Protein AF-A0A925BBY5-F1 (afdb_monomer_lite)

Radius of gyration: 30.35 Å; chains: 1; bounding box: 77×55×78 Å

Sequence (272 aa):
MSHPTMKNYRKTLRTATMFGIVAALGGGVAATFAAGGTVRSAAPPKKKAVAKPTPKAVVPTTTQTGFTDNTPLTEEQKIVHALNRLGFGPRPGDVERVRAMGLSAYINGQLSPQNSDDSAVEAKLSDFPILGHSNAELAGAYYDNLKAGAEAKQLQGKIAARMEAGGQDVEMMSPDRLAGSPEKRGENMRKMYAAATPEEREQLQAMMKKRQKEGRKDGIQEASRALQVAKVVRATESENQLHEVMSDFWGNHFNIDIRKNQCRVLKVADER

Structure (mmCIF, N/CA/C/O backbone):
data_AF-A0A925BBY5-F1
#
_entry.id   AF-A0A925BBY5-F1
#
loop_
_atom_site.group_PDB
_atom_site.id
_atom_site.type_symbol
_atom_site.label_atom_id
_atom_site.label_alt_id
_atom_site.label_comp_id
_atom_site.label_asym_id
_atom_site.label_entity_id
_atom_site.label_seq_id
_atom_site.pdbx_PDB_ins_code
_atom_site.Cartn_x
_atom_site.Cartn_y
_atom_site.Cartn_z
_atom_site.occupancy
_atom_site.B_iso_or_equiv
_atom_site.auth_seq_id
_atom_site.auth_comp_id
_atom_site.auth_asym_id
_atom_site.auth_atom_id
_atom_site.pdbx_PDB_model_num
ATOM 1 N N . MET A 1 1 ? -20.871 -36.497 32.049 1.00 36.19 1 MET A N 1
ATOM 2 C CA . MET A 1 1 ? -20.030 -37.643 31.646 1.00 36.19 1 MET A CA 1
ATOM 3 C C . MET A 1 1 ? -19.906 -37.637 30.128 1.00 36.19 1 MET A C 1
ATOM 5 O O . MET A 1 1 ? -20.921 -37.655 29.453 1.00 36.19 1 MET A O 1
ATOM 9 N N . SER A 1 2 ? -18.659 -37.551 29.658 1.00 38.25 2 SER A N 1
ATOM 10 C CA . SER A 1 2 ? -18.135 -37.914 28.328 1.00 38.25 2 SER A CA 1
ATOM 11 C C . SER A 1 2 ? -18.580 -37.145 27.072 1.00 38.25 2 SER A C 1
ATOM 13 O O . SER A 1 2 ? -19.504 -37.528 26.364 1.00 38.25 2 SER A O 1
ATOM 15 N N . HIS A 1 3 ? -17.775 -36.131 26.735 1.00 29.61 3 HIS A N 1
ATOM 16 C CA . HIS A 1 3 ? -17.490 -35.699 25.361 1.00 29.61 3 HIS A CA 1
ATOM 17 C C . HIS A 1 3 ? -16.763 -36.793 24.556 1.00 29.61 3 HIS A C 1
ATOM 19 O O . HIS A 1 3 ? -15.895 -37.465 25.118 1.00 29.61 3 HIS A O 1
ATOM 25 N N . PRO A 1 4 ? -16.953 -36.856 23.227 1.00 46.81 4 PRO A N 1
ATOM 26 C CA . PRO A 1 4 ? -15.949 -37.370 22.310 1.00 46.81 4 PRO A CA 1
ATOM 27 C C . PRO A 1 4 ? -15.176 -36.219 21.649 1.00 46.81 4 PRO A C 1
ATOM 29 O O . PRO A 1 4 ? -15.706 -35.410 20.891 1.00 46.81 4 PRO A O 1
ATOM 32 N N . THR A 1 5 ? -13.886 -36.181 21.961 1.00 36.00 5 THR A N 1
ATOM 33 C CA . THR A 1 5 ? -12.822 -35.402 21.329 1.00 36.00 5 THR A CA 1
ATOM 34 C C . THR A 1 5 ? -12.436 -36.022 19.982 1.00 36.00 5 THR A C 1
ATOM 36 O O . THR A 1 5 ? -12.078 -37.195 19.921 1.00 36.00 5 THR A O 1
ATOM 39 N N . MET A 1 6 ? -12.428 -35.236 18.901 1.00 33.00 6 MET A N 1
ATOM 40 C CA . MET A 1 6 ? -11.801 -35.624 17.629 1.00 33.00 6 MET A CA 1
ATOM 41 C C . MET A 1 6 ? -10.509 -34.832 17.432 1.00 33.00 6 MET A C 1
ATOM 43 O O . MET A 1 6 ? -10.500 -33.647 17.108 1.00 33.00 6 MET A O 1
ATOM 47 N N . LYS A 1 7 ? -9.409 -35.539 17.695 1.00 34.38 7 LYS A N 1
ATOM 48 C CA . LYS A 1 7 ? -8.021 -35.162 17.435 1.00 34.38 7 LYS A CA 1
ATOM 49 C C . LYS A 1 7 ? -7.747 -35.070 15.927 1.00 34.38 7 LYS A C 1
ATOM 51 O O . LYS A 1 7 ? -8.107 -35.963 15.174 1.00 34.38 7 LYS A O 1
ATOM 56 N N . ASN A 1 8 ? -6.963 -34.055 15.570 1.00 32.41 8 ASN A N 1
ATOM 57 C CA . ASN A 1 8 ? -5.820 -34.106 14.654 1.00 32.41 8 ASN A CA 1
ATOM 58 C C . ASN A 1 8 ? -6.017 -34.724 13.256 1.00 32.41 8 ASN A C 1
ATOM 60 O O . ASN A 1 8 ? -5.822 -35.919 13.060 1.00 32.41 8 ASN A O 1
ATOM 64 N N . TYR A 1 9 ? -6.145 -33.857 12.248 1.00 33.56 9 TYR A N 1
ATOM 65 C CA . TYR A 1 9 ? -5.634 -34.123 10.899 1.00 33.56 9 TYR A CA 1
ATOM 66 C C . TYR A 1 9 ? -4.611 -33.044 10.513 1.00 33.56 9 TYR A C 1
ATOM 68 O O . TYR A 1 9 ? -4.893 -32.111 9.771 1.00 33.56 9 TYR A O 1
ATOM 76 N N . ARG A 1 10 ? -3.384 -33.179 11.032 1.00 34.91 10 ARG A N 1
ATOM 77 C CA . ARG A 1 10 ? -2.185 -32.622 10.390 1.00 34.91 10 ARG A CA 1
ATOM 78 C C . ARG A 1 10 ? -1.678 -33.682 9.415 1.00 34.91 10 ARG A C 1
ATOM 80 O O . ARG A 1 10 ? -1.045 -34.644 9.839 1.00 34.91 10 ARG A O 1
ATOM 87 N N . LYS A 1 11 ? -1.962 -33.519 8.122 1.00 32.78 11 LYS A N 1
ATOM 88 C CA . LYS A 1 11 ? -1.206 -34.196 7.063 1.00 32.78 11 LYS A CA 1
ATOM 89 C C . LYS A 1 11 ? -0.240 -33.197 6.441 1.00 32.78 11 LYS A C 1
ATOM 91 O O . LYS A 1 11 ? -0.619 -32.270 5.740 1.00 32.78 11 LYS A O 1
ATOM 96 N N . THR A 1 12 ? 1.016 -33.430 6.781 1.00 32.72 12 THR A N 1
ATOM 97 C CA . THR A 1 12 ? 2.228 -33.102 6.044 1.00 32.72 12 THR A CA 1
ATOM 98 C C . THR A 1 12 ? 2.054 -33.240 4.529 1.00 32.72 12 THR A C 1
ATOM 100 O O . THR A 1 12 ? 1.787 -34.336 4.041 1.00 32.72 12 THR A O 1
ATOM 103 N N . LEU A 1 13 ? 2.329 -32.174 3.772 1.00 32.91 13 LEU A N 1
ATOM 104 C CA . LEU A 1 13 ? 2.907 -32.325 2.439 1.00 32.91 13 LEU A CA 1
ATOM 105 C C . LEU A 1 13 ? 4.267 -31.638 2.406 1.00 32.91 13 LEU A C 1
ATOM 107 O O . LEU A 1 13 ? 4.425 -30.469 2.747 1.00 32.91 13 LEU A O 1
ATOM 111 N N . ARG A 1 14 ? 5.250 -32.466 2.069 1.00 31.25 14 ARG A N 1
ATOM 112 C CA . ARG A 1 14 ? 6.663 -32.156 1.942 1.00 31.25 14 ARG A CA 1
ATOM 113 C C . ARG A 1 14 ? 6.908 -31.323 0.688 1.00 31.25 14 ARG A C 1
ATOM 115 O O . ARG A 1 14 ? 6.249 -31.495 -0.333 1.00 31.25 14 ARG A O 1
ATOM 122 N N . THR A 1 15 ? 7.918 -30.480 0.810 1.00 32.09 15 THR A N 1
ATOM 123 C CA . THR A 1 15 ? 8.692 -29.850 -0.253 1.00 32.09 15 THR A CA 1
ATOM 124 C C . THR A 1 15 ? 9.022 -30.816 -1.395 1.00 32.09 15 THR A C 1
ATOM 126 O O . THR A 1 15 ? 9.526 -31.914 -1.167 1.00 32.09 15 THR A O 1
ATOM 129 N N . ALA A 1 16 ? 8.795 -30.372 -2.631 1.00 30.33 16 ALA A N 1
ATOM 130 C CA . ALA A 1 16 ? 9.416 -30.938 -3.822 1.00 30.33 16 ALA A CA 1
ATOM 131 C C . ALA A 1 16 ? 9.572 -29.837 -4.880 1.00 30.33 16 ALA A C 1
ATOM 133 O O . ALA A 1 16 ? 8.658 -29.523 -5.639 1.00 30.33 16 ALA A O 1
ATOM 134 N N . THR A 1 17 ? 10.758 -29.238 -4.898 1.00 30.72 17 THR A N 1
ATOM 135 C CA . THR A 1 17 ? 11.285 -28.479 -6.029 1.00 30.72 17 THR A CA 1
ATOM 136 C C . THR A 1 17 ? 11.533 -29.451 -7.181 1.00 30.72 17 THR A C 1
ATOM 138 O O . THR A 1 17 ? 12.346 -30.359 -7.038 1.00 30.72 17 THR A O 1
ATOM 141 N N . MET A 1 18 ? 10.893 -29.252 -8.334 1.00 28.88 18 MET A N 1
ATOM 142 C CA . MET A 1 18 ? 11.401 -29.769 -9.607 1.00 28.88 18 MET A CA 1
ATOM 143 C C . MET A 1 18 ? 11.113 -28.781 -10.735 1.00 28.88 18 MET A C 1
ATOM 145 O O . MET A 1 18 ? 9.974 -28.567 -11.140 1.00 28.88 18 MET A O 1
ATOM 149 N N . PHE A 1 19 ? 12.198 -28.193 -11.236 1.00 28.69 19 PHE A N 1
ATOM 150 C CA . PHE A 1 19 ? 12.292 -27.637 -12.578 1.00 28.69 19 PHE A CA 1
ATOM 151 C C . PHE A 1 19 ? 12.121 -28.773 -13.593 1.00 28.69 19 PHE A C 1
ATOM 153 O O . PHE A 1 19 ? 12.833 -29.772 -13.526 1.00 28.69 19 PHE A O 1
ATOM 160 N N . GLY A 1 20 ? 11.216 -28.594 -14.552 1.00 25.72 20 GLY A N 1
ATOM 161 C CA . GLY A 1 20 ? 11.015 -29.519 -15.660 1.00 25.72 20 GLY A CA 1
ATOM 162 C C . GLY A 1 20 ? 10.412 -28.796 -16.858 1.00 25.72 20 GLY A C 1
ATOM 163 O O . GLY A 1 20 ? 9.238 -28.446 -16.860 1.00 25.72 20 GLY A O 1
ATOM 164 N N . ILE A 1 21 ? 11.253 -28.553 -17.858 1.00 29.97 21 ILE A N 1
ATOM 165 C CA . ILE A 1 21 ? 10.910 -28.096 -19.206 1.00 29.97 21 ILE A CA 1
ATOM 166 C C . ILE A 1 21 ? 10.221 -29.250 -19.943 1.00 29.97 21 ILE A C 1
ATOM 168 O O . ILE A 1 21 ? 10.866 -30.279 -20.097 1.00 29.97 21 ILE A O 1
ATOM 172 N N . VAL A 1 22 ? 9.007 -29.064 -20.482 1.00 30.02 22 VAL A N 1
ATOM 173 C CA . VAL A 1 22 ? 8.537 -29.751 -21.707 1.00 30.02 22 VAL A CA 1
ATOM 174 C C . VAL A 1 22 ? 7.565 -28.843 -22.472 1.00 30.02 22 VAL A C 1
ATOM 176 O O . VAL A 1 22 ? 6.704 -28.181 -21.899 1.00 30.02 22 VAL A O 1
ATOM 179 N N . ALA A 1 23 ? 7.767 -28.805 -23.785 1.00 28.25 23 ALA A N 1
ATOM 180 C CA . ALA A 1 23 ? 7.051 -28.036 -24.787 1.00 28.25 23 ALA A CA 1
ATOM 181 C C . ALA A 1 23 ? 5.716 -28.671 -25.237 1.00 28.25 23 ALA A C 1
ATOM 183 O O . ALA A 1 23 ? 5.540 -29.878 -25.152 1.00 28.25 23 ALA A O 1
ATOM 184 N N . ALA A 1 24 ? 4.867 -27.812 -25.815 1.00 30.08 24 ALA A N 1
ATOM 185 C CA . ALA A 1 24 ? 3.861 -28.048 -26.862 1.00 30.08 24 ALA A CA 1
ATOM 186 C C . ALA A 1 24 ? 2.784 -29.146 -26.693 1.00 30.08 24 ALA A C 1
ATOM 188 O O . ALA A 1 24 ? 3.079 -30.333 -26.681 1.00 30.08 24 ALA A O 1
ATOM 189 N N . LEU A 1 25 ? 1.520 -28.691 -26.723 1.00 28.81 25 LEU A N 1
ATOM 190 C CA . LEU A 1 25 ? 0.311 -29.192 -27.425 1.00 28.81 25 LEU A CA 1
ATOM 191 C C . LEU A 1 25 ? -0.894 -28.612 -26.649 1.00 28.81 25 LEU A C 1
ATOM 193 O O . LEU A 1 25 ? -0.978 -28.744 -25.438 1.00 28.81 25 LEU A O 1
ATOM 197 N N . GLY A 1 26 ? -1.742 -27.764 -27.232 1.00 25.73 26 GLY A N 1
ATOM 198 C CA . GLY A 1 26 ? -2.788 -28.185 -28.161 1.00 25.73 26 GLY A CA 1
ATOM 199 C C . GLY A 1 26 ? -4.085 -28.436 -27.379 1.00 25.73 26 GLY A C 1
ATOM 200 O O . GLY A 1 26 ? -4.268 -29.516 -26.837 1.00 25.73 26 GLY A O 1
ATOM 201 N N . GLY A 1 27 ? -4.976 -27.442 -27.300 1.00 28.47 27 GLY A N 1
ATOM 202 C CA . GLY A 1 27 ? -6.274 -27.593 -26.632 1.00 28.47 27 GLY A CA 1
ATOM 203 C C . GLY A 1 27 ? -7.034 -26.277 -26.536 1.00 28.47 27 GLY A C 1
ATOM 204 O O . GLY A 1 27 ? -6.898 -25.541 -25.565 1.00 28.47 27 GLY A O 1
ATOM 205 N N . GLY A 1 28 ? -7.790 -25.961 -27.587 1.00 27.09 28 GLY A N 1
ATOM 206 C CA . GLY A 1 28 ? -8.672 -24.801 -27.640 1.00 27.09 28 GLY A CA 1
ATOM 207 C C . GLY A 1 28 ? -9.987 -25.025 -26.895 1.00 27.09 28 GLY A C 1
ATOM 208 O O . GLY A 1 28 ? -10.509 -26.136 -26.849 1.00 27.09 28 GLY A O 1
ATOM 209 N N . VAL A 1 29 ? -10.560 -23.932 -26.396 1.00 32.59 29 VAL A N 1
ATOM 210 C CA . VAL A 1 29 ? -12.007 -23.799 -26.216 1.00 32.59 29 VAL A CA 1
ATOM 211 C C . VAL A 1 29 ? -12.425 -22.563 -27.000 1.00 32.59 29 VAL A C 1
ATOM 213 O O . VAL A 1 29 ? -11.951 -21.455 -26.754 1.00 32.59 29 VAL A O 1
ATOM 216 N N . ALA A 1 30 ? -13.248 -22.800 -28.015 1.00 30.50 30 ALA A N 1
ATOM 217 C CA . ALA A 1 30 ? -13.766 -21.801 -28.927 1.00 30.50 30 ALA A CA 1
ATOM 218 C C . ALA A 1 30 ? -14.878 -20.984 -28.257 1.00 30.50 30 ALA A C 1
ATOM 220 O O . ALA A 1 30 ? -15.827 -21.546 -27.717 1.00 30.50 30 ALA A O 1
ATOM 221 N N . ALA A 1 31 ? -14.801 -19.661 -28.373 1.00 32.47 31 ALA A N 1
ATOM 222 C CA . ALA A 1 31 ? -15.965 -18.790 -28.295 1.00 32.47 31 ALA A CA 1
ATOM 223 C C . ALA A 1 31 ? -16.002 -17.978 -29.590 1.00 32.47 31 ALA A C 1
ATOM 225 O O . ALA A 1 31 ? -15.245 -17.031 -29.795 1.00 32.47 31 ALA A O 1
ATOM 226 N N . THR A 1 32 ? -16.843 -18.439 -30.506 1.00 30.83 32 THR A N 1
ATOM 227 C CA . THR A 1 32 ? -17.172 -17.800 -31.776 1.00 30.83 32 THR A CA 1
ATOM 228 C C . THR A 1 32 ? -17.828 -16.444 -31.536 1.00 30.83 32 THR A C 1
ATOM 230 O O . THR A 1 32 ? -18.898 -16.388 -30.934 1.00 30.83 32 THR A O 1
ATOM 233 N N . PHE A 1 33 ? -17.258 -15.374 -32.088 1.00 30.66 33 PHE A N 1
ATOM 234 C CA . PHE A 1 33 ? -18.028 -14.181 -32.434 1.00 30.66 33 PHE A CA 1
ATOM 235 C C . PHE A 1 33 ? -17.924 -13.947 -33.936 1.00 30.66 33 PHE A C 1
ATOM 237 O O . PHE A 1 33 ? -16.842 -13.784 -34.497 1.00 30.66 33 PHE A O 1
ATOM 244 N N . ALA A 1 34 ? -19.090 -14.036 -34.569 1.00 33.66 34 ALA A N 1
ATOM 245 C CA . ALA A 1 34 ? -19.300 -13.880 -35.991 1.00 33.66 34 ALA A CA 1
ATOM 246 C C . ALA A 1 34 ? -19.157 -12.415 -36.426 1.00 33.66 34 ALA A C 1
ATOM 248 O O . ALA A 1 34 ? -19.323 -11.475 -35.650 1.00 33.66 34 ALA A O 1
ATOM 249 N N . ALA A 1 35 ? -18.824 -12.281 -37.702 1.00 30.67 35 ALA A N 1
ATOM 250 C CA . ALA A 1 35 ? -18.453 -11.074 -38.408 1.00 30.67 35 ALA A CA 1
ATOM 251 C C . ALA A 1 35 ? -19.588 -10.056 -38.603 1.00 30.67 35 ALA A C 1
ATOM 253 O O . ALA A 1 35 ? -20.758 -10.414 -38.708 1.00 30.67 35 ALA A O 1
ATOM 254 N N . GLY A 1 36 ? -19.170 -8.817 -38.876 1.00 29.25 36 GLY A N 1
ATOM 255 C CA . GLY A 1 36 ? -19.692 -8.080 -40.027 1.00 29.25 36 GLY A CA 1
ATOM 256 C C . GLY A 1 36 ? -20.568 -6.866 -39.726 1.00 29.25 36 GLY A C 1
ATOM 257 O O . GLY A 1 36 ? -21.528 -6.935 -38.971 1.00 29.25 36 GLY A O 1
ATOM 258 N N . GLY A 1 37 ? -20.275 -5.775 -40.441 1.00 29.36 37 GLY A N 1
ATOM 259 C CA . GLY A 1 37 ? -21.286 -4.791 -40.827 1.00 29.36 37 GLY A CA 1
ATOM 260 C C . GLY A 1 37 ? -21.081 -3.390 -40.270 1.00 29.36 37 GLY A C 1
ATOM 261 O O . GLY A 1 37 ? -21.649 -3.018 -39.249 1.00 29.36 37 GLY A O 1
ATOM 262 N N . THR A 1 38 ? -20.347 -2.563 -41.009 1.00 38.03 38 THR A N 1
ATOM 263 C CA . THR A 1 38 ? -20.522 -1.111 -40.984 1.00 38.03 38 THR A CA 1
ATOM 264 C C . THR A 1 38 ? -21.938 -0.773 -41.460 1.00 38.03 38 THR A C 1
ATOM 266 O O . THR A 1 38 ? -22.298 -1.054 -42.600 1.00 38.03 38 THR A O 1
ATOM 269 N N . VAL A 1 39 ? -22.750 -0.145 -40.604 1.00 32.69 39 VAL A N 1
ATOM 270 C CA . VAL A 1 39 ? -24.044 0.426 -41.007 1.00 32.69 39 VAL A CA 1
ATOM 271 C C . VAL A 1 39 ? -24.058 1.916 -40.689 1.00 32.69 39 VAL A C 1
ATOM 273 O O . VAL A 1 39 ? -23.891 2.353 -39.552 1.00 32.69 39 VAL A O 1
ATOM 276 N N . ARG A 1 40 ? -24.230 2.687 -41.761 1.00 35.47 40 ARG A N 1
ATOM 277 C CA . ARG A 1 40 ? -24.425 4.137 -41.815 1.00 35.47 40 ARG A CA 1
ATOM 278 C C . ARG A 1 40 ? -25.682 4.502 -41.011 1.00 35.47 40 ARG A C 1
ATOM 280 O O . ARG A 1 40 ? -26.736 3.912 -41.229 1.00 35.47 40 ARG A O 1
ATOM 287 N N . SER A 1 41 ? -25.576 5.468 -40.101 1.00 33.72 41 SER A N 1
ATOM 288 C CA . SER A 1 41 ? -26.711 5.942 -39.298 1.00 33.72 41 SER A CA 1
ATOM 289 C C . SER A 1 41 ? -27.740 6.649 -40.189 1.00 33.72 41 SER A C 1
ATOM 291 O O . SER A 1 41 ? -27.456 7.708 -40.748 1.00 33.72 41 SER A O 1
ATOM 293 N N . ALA A 1 42 ? -28.921 6.049 -40.337 1.00 38.19 42 ALA A N 1
ATOM 294 C CA . ALA A 1 42 ? -30.117 6.692 -40.870 1.00 38.19 42 ALA A CA 1
ATOM 295 C C . ALA A 1 42 ? -31.074 6.983 -39.704 1.00 38.19 42 ALA A C 1
ATOM 297 O O . ALA A 1 42 ? -31.281 6.137 -38.833 1.00 38.19 42 ALA A O 1
ATOM 298 N N . ALA A 1 43 ? -31.631 8.195 -39.677 1.00 38.16 43 ALA A N 1
ATOM 299 C CA . ALA A 1 43 ? -32.510 8.669 -38.612 1.00 38.16 43 ALA A CA 1
ATOM 300 C C . ALA A 1 43 ? -33.759 7.772 -38.439 1.00 38.16 43 ALA A C 1
ATOM 302 O O . ALA A 1 43 ? -34.345 7.342 -39.437 1.00 38.16 43 ALA A O 1
ATOM 303 N N . PRO A 1 44 ? -34.208 7.503 -37.198 1.00 38.25 44 PRO A N 1
ATOM 304 C CA . PRO A 1 44 ? -35.342 6.620 -36.957 1.00 38.25 44 PRO A CA 1
ATOM 305 C C . PRO A 1 44 ? -36.690 7.321 -37.230 1.00 38.25 44 PRO A C 1
ATOM 307 O O . PRO A 1 44 ? -36.851 8.504 -36.913 1.00 38.25 44 PRO A O 1
ATOM 310 N N . PRO A 1 45 ? -37.698 6.603 -37.764 1.00 41.16 45 PRO A N 1
ATOM 311 C CA . PRO A 1 45 ? -39.037 7.142 -37.980 1.00 41.16 45 PRO A CA 1
ATOM 312 C C . PRO A 1 45 ? -39.825 7.245 -36.663 1.00 41.16 45 PRO A C 1
ATOM 314 O O . PRO A 1 45 ? -39.703 6.409 -35.763 1.00 41.16 45 PRO A O 1
ATOM 317 N N . LYS A 1 46 ? -40.673 8.278 -36.560 1.00 41.03 46 LYS A N 1
ATOM 318 C CA . LYS A 1 46 ? -41.499 8.576 -35.377 1.00 41.03 46 LYS A CA 1
ATOM 319 C C . LYS A 1 46 ? -42.534 7.466 -35.128 1.00 41.03 46 LYS A C 1
ATOM 321 O O . LYS A 1 46 ? -43.413 7.241 -35.958 1.00 41.03 46 LYS A O 1
ATOM 326 N N . LYS A 1 47 ? -42.468 6.804 -33.966 1.00 38.81 47 LYS A N 1
ATOM 327 C CA . LYS A 1 47 ? -43.470 5.821 -33.511 1.00 38.81 47 LYS A CA 1
ATOM 328 C C . LYS A 1 47 ? -44.631 6.512 -32.783 1.00 38.81 47 LYS A C 1
ATOM 330 O O . LYS A 1 47 ? -44.406 7.344 -31.909 1.00 38.81 47 LYS A O 1
ATOM 335 N N . LYS A 1 48 ? -45.866 6.141 -33.145 1.00 37.62 48 LYS A N 1
ATOM 336 C CA . LYS A 1 48 ? -47.115 6.546 -32.472 1.00 37.62 48 LYS A CA 1
ATOM 337 C C . LYS A 1 48 ? -47.175 5.975 -31.049 1.00 37.62 48 LYS A C 1
ATOM 339 O O . LYS A 1 48 ? -46.794 4.827 -30.827 1.00 37.62 48 LYS A O 1
ATOM 344 N N . ALA A 1 49 ? -47.666 6.783 -30.113 1.00 34.25 49 ALA A N 1
ATOM 345 C CA . ALA A 1 49 ? -47.796 6.435 -28.704 1.00 34.25 49 ALA A CA 1
ATOM 346 C C . ALA A 1 49 ? -48.909 5.399 -28.474 1.00 34.25 49 ALA A C 1
ATOM 348 O O . ALA A 1 49 ? -50.044 5.592 -28.903 1.00 34.25 49 ALA A O 1
ATOM 349 N N . VAL A 1 50 ? -48.576 4.324 -27.759 1.00 39.69 50 VAL A N 1
ATOM 350 C CA . VAL A 1 50 ? -49.531 3.377 -27.172 1.00 39.69 50 VAL A CA 1
ATOM 351 C C . VAL A 1 50 ? -49.450 3.556 -25.658 1.00 39.69 50 VAL A C 1
ATOM 353 O O . VAL A 1 50 ? -48.372 3.419 -25.078 1.00 39.69 50 VAL A O 1
ATOM 356 N N . ALA A 1 51 ? -50.570 3.901 -25.022 1.00 42.62 51 ALA A N 1
ATOM 357 C CA . ALA A 1 51 ? -50.656 4.070 -23.576 1.00 42.62 51 ALA A CA 1
ATOM 358 C C . ALA A 1 51 ? -50.579 2.704 -22.870 1.00 42.62 51 ALA A C 1
ATOM 360 O O . ALA A 1 51 ? -51.358 1.801 -23.171 1.00 42.62 51 ALA A O 1
ATOM 361 N N . LYS A 1 52 ? -49.643 2.556 -21.924 1.00 37.16 52 LYS A N 1
ATOM 362 C CA . LYS A 1 52 ? -49.582 1.422 -20.987 1.00 37.16 52 LYS A CA 1
ATOM 363 C C . LYS A 1 52 ? -50.243 1.812 -19.657 1.00 37.16 52 LYS A C 1
ATOM 365 O O . LYS A 1 52 ? -50.020 2.935 -19.205 1.00 37.16 52 LYS A O 1
ATOM 370 N N . PRO A 1 53 ? -50.992 0.906 -19.003 1.00 40.47 53 PRO A N 1
ATOM 371 C CA . PRO A 1 53 ? -51.529 1.153 -17.672 1.00 40.47 53 PRO A CA 1
ATOM 372 C C . PRO A 1 53 ? -50.392 1.127 -16.642 1.00 40.47 53 PRO A C 1
ATOM 374 O O . PRO A 1 53 ? -49.550 0.228 -16.644 1.00 40.47 53 PRO A O 1
ATOM 377 N N . THR A 1 54 ? -50.354 2.133 -15.775 1.00 37.50 54 THR A N 1
ATOM 378 C CA . THR A 1 54 ? -49.392 2.261 -14.677 1.00 37.50 54 THR A CA 1
ATOM 379 C C . THR A 1 54 ? -49.785 1.350 -13.509 1.00 37.50 54 THR A C 1
ATOM 381 O O . THR A 1 54 ? -50.894 1.481 -12.987 1.00 37.50 54 THR A O 1
ATOM 384 N N . PRO A 1 55 ? -48.896 0.461 -13.029 1.00 45.66 55 PRO A N 1
ATOM 385 C CA . PRO A 1 55 ? -49.075 -0.147 -11.721 1.00 45.66 55 PRO A CA 1
ATOM 386 C C . PRO A 1 55 ? -48.798 0.920 -10.654 1.00 45.66 55 PRO A C 1
ATOM 388 O O . PRO A 1 55 ? -47.762 1.586 -10.688 1.00 45.66 55 PRO A O 1
ATOM 391 N N . LYS A 1 56 ? -49.733 1.111 -9.716 1.00 46.12 56 LYS A N 1
ATOM 392 C CA . LYS A 1 56 ? -49.520 1.973 -8.546 1.00 46.12 56 LYS A CA 1
ATOM 393 C C . LYS A 1 56 ? -48.379 1.382 -7.718 1.00 46.12 56 LYS A C 1
ATOM 395 O O . LYS A 1 56 ? -48.551 0.346 -7.082 1.00 46.12 56 LYS A O 1
ATOM 400 N N . ALA A 1 57 ? -47.222 2.036 -7.740 1.00 43.56 57 ALA A N 1
ATOM 401 C CA . ALA A 1 57 ? -46.142 1.751 -6.813 1.00 43.56 57 ALA A CA 1
ATOM 402 C C . ALA A 1 57 ? -46.620 2.112 -5.401 1.00 43.56 57 ALA A C 1
ATOM 404 O O . ALA A 1 57 ? -46.808 3.285 -5.082 1.00 43.56 57 ALA A O 1
ATOM 405 N N . VAL A 1 58 ? -46.840 1.102 -4.561 1.00 52.22 58 VAL A N 1
ATOM 406 C CA . VAL A 1 58 ? -46.907 1.297 -3.113 1.00 52.22 58 VAL A CA 1
ATOM 407 C C . VAL A 1 58 ? -45.469 1.518 -2.664 1.00 52.22 58 VAL A C 1
ATOM 409 O O . VAL A 1 58 ? -44.723 0.575 -2.417 1.00 52.22 58 VAL A O 1
ATOM 412 N N . VAL A 1 59 ? -45.047 2.779 -2.667 1.00 47.31 59 VAL A N 1
ATOM 413 C CA . VAL A 1 59 ? -43.803 3.195 -2.025 1.00 47.31 59 VAL A CA 1
ATOM 414 C C . VAL A 1 59 ? -44.063 3.108 -0.520 1.00 47.31 59 VAL A C 1
ATOM 416 O O . VAL A 1 59 ? -45.001 3.760 -0.057 1.00 47.31 59 VAL A O 1
ATOM 419 N N . PRO A 1 60 ? -43.316 2.310 0.264 1.00 47.25 60 PRO A N 1
ATOM 420 C CA . PRO A 1 60 ? -43.386 2.440 1.707 1.00 47.25 60 PRO A CA 1
ATOM 421 C C . PRO A 1 60 ? -42.890 3.846 2.049 1.00 47.25 60 PRO A C 1
ATOM 423 O O . PRO A 1 60 ? -41.732 4.189 1.814 1.00 47.25 60 PRO A O 1
ATOM 426 N N . THR A 1 61 ? -43.798 4.684 2.540 1.00 40.03 61 THR A N 1
ATOM 427 C CA . THR A 1 61 ? -43.476 5.992 3.100 1.00 40.03 61 THR A CA 1
ATOM 428 C C . THR A 1 61 ? -42.637 5.760 4.350 1.00 40.03 61 THR A C 1
ATOM 430 O O . THR A 1 61 ? -43.168 5.605 5.446 1.00 40.03 61 THR A O 1
ATOM 433 N N . THR A 1 62 ? -41.316 5.700 4.197 1.00 51.91 62 THR A N 1
ATOM 434 C CA . THR A 1 62 ? -40.414 5.897 5.327 1.00 51.91 62 THR A CA 1
ATOM 435 C C . THR A 1 62 ? -40.563 7.354 5.731 1.00 51.91 62 THR A C 1
ATOM 437 O O . THR A 1 62 ? -40.056 8.249 5.054 1.00 51.91 62 THR A O 1
ATOM 440 N N . THR A 1 63 ? -41.319 7.601 6.798 1.00 46.66 63 THR A N 1
ATOM 441 C CA . THR A 1 63 ? -41.355 8.891 7.481 1.00 46.66 63 THR A CA 1
ATOM 442 C C . THR A 1 63 ? -39.918 9.263 7.830 1.00 46.66 63 THR A C 1
ATOM 444 O O . THR A 1 63 ? -39.329 8.670 8.730 1.00 46.66 63 THR A O 1
ATOM 447 N N . GLN A 1 64 ? -39.324 10.201 7.089 1.00 56.59 64 GLN A N 1
ATOM 448 C CA . GLN A 1 64 ? -38.087 10.839 7.518 1.00 56.59 64 GLN A CA 1
ATOM 449 C C . GLN A 1 64 ? -38.436 11.639 8.773 1.00 56.59 64 GLN A C 1
ATOM 451 O O . GLN A 1 64 ? -39.066 12.694 8.689 1.00 56.59 64 GLN A O 1
ATOM 456 N N . THR A 1 65 ? -38.101 11.103 9.944 1.00 55.22 65 THR A N 1
ATOM 457 C CA . THR A 1 65 ? -38.062 11.898 11.167 1.00 55.22 65 THR A CA 1
ATOM 458 C C . THR A 1 65 ? -37.048 13.018 10.932 1.00 55.22 65 THR A C 1
ATOM 460 O O . THR A 1 65 ? -35.976 12.797 10.367 1.00 55.22 65 THR A O 1
ATOM 463 N N . GLY A 1 66 ? -37.429 14.261 11.234 1.00 53.44 66 GLY A N 1
ATOM 464 C CA . GLY A 1 66 ? -36.562 15.416 11.011 1.00 53.44 66 GLY A CA 1
ATOM 465 C C . GLY A 1 66 ? -35.222 15.272 11.741 1.00 53.44 66 GLY A C 1
ATOM 466 O O . GLY A 1 66 ? -35.114 14.531 12.715 1.00 53.44 66 GLY A O 1
ATOM 467 N N . PHE A 1 67 ? -34.218 16.047 11.322 1.00 57.53 67 PHE A N 1
ATOM 468 C CA . PHE A 1 67 ? -32.881 16.161 11.940 1.00 57.53 67 PHE A CA 1
ATOM 469 C C . PHE A 1 67 ? -32.876 16.582 13.435 1.00 57.53 67 PHE A C 1
ATOM 471 O O . PHE A 1 67 ? -31.826 16.894 13.986 1.00 57.53 67 PHE A O 1
ATOM 478 N N . THR A 1 68 ? -34.035 16.618 14.094 1.00 62.91 68 THR A N 1
ATOM 479 C CA . THR A 1 68 ? -34.261 17.021 15.488 1.00 62.91 68 THR A CA 1
ATOM 480 C C . THR A 1 68 ? -34.575 15.842 16.415 1.00 62.91 68 THR A C 1
ATOM 482 O O . THR A 1 68 ? -34.973 16.062 17.559 1.00 62.91 68 THR A O 1
ATOM 485 N N . ASP A 1 69 ? -34.465 14.601 15.937 1.00 69.31 69 ASP A N 1
ATOM 486 C CA . ASP A 1 69 ? -34.652 13.413 16.770 1.00 69.31 69 ASP A CA 1
ATOM 487 C C . ASP A 1 69 ? -33.455 13.237 17.722 1.00 69.31 69 ASP A C 1
ATOM 489 O O . ASP A 1 69 ? -32.402 12.722 17.353 1.00 69.31 69 ASP A O 1
ATOM 493 N N . ASN A 1 70 ? -33.619 13.721 18.956 1.00 76.12 70 ASN A N 1
ATOM 494 C CA . ASN A 1 70 ? -32.639 13.614 20.042 1.00 76.12 70 ASN A CA 1
ATOM 495 C C . ASN A 1 70 ? -32.840 12.344 20.888 1.00 76.12 70 ASN A C 1
ATOM 497 O O . ASN A 1 70 ? -32.435 12.308 22.053 1.00 76.12 70 ASN A O 1
ATOM 501 N N . THR A 1 71 ? -33.492 11.311 20.345 1.00 83.81 71 THR A N 1
ATOM 502 C CA . THR A 1 71 ? -33.645 10.036 21.049 1.00 83.81 71 THR A CA 1
ATOM 503 C C . THR A 1 71 ? -32.263 9.472 21.408 1.00 83.81 71 THR A C 1
ATOM 505 O O . THR A 1 71 ? -31.424 9.298 20.518 1.00 83.81 71 THR A O 1
ATOM 508 N N . PRO A 1 72 ? -31.984 9.185 22.698 1.00 85.94 72 PRO A N 1
ATOM 509 C CA . PRO A 1 72 ? -30.699 8.635 23.097 1.00 85.94 72 PRO A CA 1
ATOM 510 C C . PRO A 1 72 ? -30.416 7.317 22.376 1.00 85.94 72 PRO A C 1
ATOM 512 O O . PRO A 1 72 ? -31.261 6.421 22.342 1.00 85.94 72 PRO A O 1
ATOM 515 N N . LEU A 1 73 ? -29.210 7.189 21.825 1.00 89.69 73 LEU A N 1
ATOM 516 C CA . LEU A 1 73 ? -28.781 5.962 21.162 1.00 89.69 73 LEU A CA 1
ATOM 517 C C . LEU A 1 73 ? -28.787 4.789 22.150 1.00 89.69 73 LEU A C 1
ATOM 519 O O . LEU A 1 73 ? -28.322 4.912 23.286 1.00 89.69 73 LEU A O 1
ATOM 523 N N . THR A 1 74 ? -29.254 3.633 21.689 1.00 94.00 74 THR A N 1
ATOM 524 C CA . THR A 1 74 ? -29.066 2.357 22.391 1.00 94.00 74 THR A CA 1
ATOM 525 C C . THR A 1 74 ? -27.578 2.013 22.490 1.00 94.00 74 THR A C 1
ATOM 527 O O . THR A 1 74 ? -26.763 2.503 21.706 1.00 94.00 74 THR A O 1
ATOM 530 N N . GLU A 1 75 ? -27.203 1.137 23.424 1.00 92.62 75 GLU A N 1
ATOM 531 C CA . GLU A 1 75 ? -25.803 0.711 23.579 1.00 92.62 75 GLU A CA 1
ATOM 532 C C . GLU A 1 75 ? -25.231 0.107 22.293 1.00 92.62 75 GLU A C 1
ATOM 534 O O . GLU A 1 75 ? -24.125 0.444 21.882 1.00 92.62 75 GLU A O 1
ATOM 539 N N . GLU A 1 76 ? -26.009 -0.710 21.588 1.00 94.75 76 GLU A N 1
ATOM 540 C CA . GLU A 1 76 ? -25.588 -1.271 20.305 1.00 94.75 76 GLU A CA 1
ATOM 541 C C . GLU A 1 76 ? -25.385 -0.193 19.234 1.00 94.75 76 GLU A C 1
ATOM 543 O O . GLU A 1 76 ? -24.374 -0.203 18.533 1.00 94.75 76 GLU A O 1
ATOM 548 N N . GLN A 1 77 ? -26.283 0.794 19.152 1.00 95.31 77 GLN A N 1
ATOM 549 C CA . GLN A 1 77 ? -26.118 1.924 18.235 1.00 95.31 77 GLN A CA 1
ATOM 550 C C . GLN A 1 77 ? -24.887 2.768 18.576 1.00 95.31 77 GLN A C 1
ATOM 552 O O . GLN A 1 77 ? -24.197 3.210 17.659 1.00 95.31 77 GLN A O 1
ATOM 557 N N . LYS A 1 78 ? -24.572 2.973 19.863 1.00 95.94 78 LYS A N 1
ATOM 558 C CA . LYS A 1 78 ? -23.342 3.662 20.286 1.00 95.94 78 LYS A CA 1
ATOM 559 C C . LYS A 1 78 ? -22.096 2.885 19.869 1.00 95.94 78 LYS A C 1
ATOM 561 O O . LYS A 1 78 ? -21.161 3.489 19.353 1.00 95.94 78 LYS A O 1
ATOM 566 N N . ILE A 1 79 ? -22.097 1.562 20.048 1.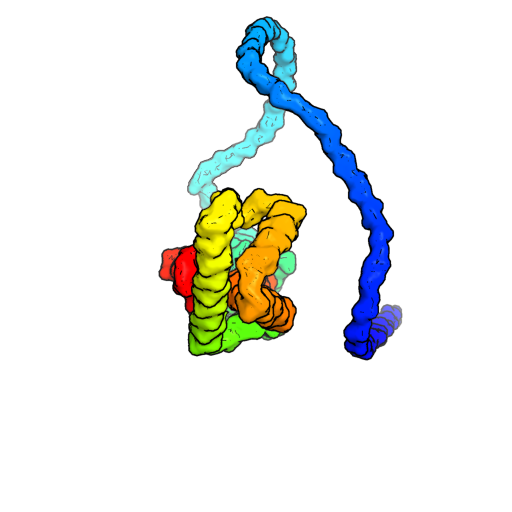00 97.06 79 ILE A N 1
ATOM 567 C CA . ILE A 1 79 ? -20.992 0.685 19.636 1.00 97.06 79 ILE A CA 1
ATOM 568 C C . ILE A 1 79 ? -20.783 0.764 18.124 1.00 97.06 79 ILE A C 1
ATOM 570 O O . ILE A 1 79 ? -19.679 1.053 17.670 1.00 97.06 79 ILE A O 1
ATOM 574 N N . VAL A 1 80 ? -21.844 0.577 17.336 1.00 96.56 80 VAL A N 1
ATOM 575 C CA . VAL A 1 80 ? -21.774 0.665 15.871 1.00 96.56 80 VAL A CA 1
ATOM 576 C C . VAL A 1 80 ? -21.339 2.063 15.427 1.00 96.56 80 VAL A C 1
ATOM 578 O O . VAL A 1 80 ? -20.528 2.199 14.512 1.00 96.56 80 VAL A O 1
ATOM 581 N N . HIS A 1 81 ? -21.832 3.117 16.082 1.00 95.56 81 HIS A N 1
ATOM 582 C CA . HIS A 1 81 ? -21.400 4.482 15.804 1.00 95.56 81 HIS A CA 1
ATOM 583 C C . HIS A 1 81 ? -19.901 4.660 16.060 1.00 95.56 81 HIS A C 1
ATOM 585 O O . HIS A 1 81 ? -19.201 5.175 15.195 1.00 95.56 81 HIS A O 1
ATOM 591 N N . ALA A 1 82 ? -19.394 4.193 17.201 1.00 95.81 82 ALA A N 1
ATOM 592 C CA . ALA A 1 82 ? -17.975 4.271 17.524 1.00 95.81 82 ALA A CA 1
ATOM 593 C C . ALA A 1 82 ? -17.113 3.477 16.534 1.00 95.81 82 ALA A C 1
ATOM 595 O O . ALA A 1 82 ? -16.123 4.012 16.048 1.00 95.81 82 ALA A O 1
ATOM 596 N N . LEU A 1 83 ? -17.512 2.257 16.160 1.00 96.12 83 LEU A N 1
ATOM 597 C CA . LEU A 1 83 ? -16.799 1.441 15.166 1.00 96.12 83 LEU A CA 1
ATOM 598 C C . LEU A 1 83 ? -16.735 2.118 13.785 1.00 96.12 83 LEU A C 1
ATOM 600 O O . LEU A 1 83 ? -15.717 2.040 13.108 1.00 96.12 83 LEU A O 1
ATOM 604 N N . ASN A 1 84 ? -17.789 2.838 13.389 1.00 95.56 84 ASN A N 1
ATOM 605 C CA . ASN A 1 84 ? -17.819 3.604 12.138 1.00 95.56 84 ASN A CA 1
ATOM 606 C C . ASN A 1 84 ? -17.029 4.921 12.187 1.00 95.56 84 ASN A C 1
ATOM 608 O O . ASN A 1 84 ? -16.760 5.504 11.140 1.00 95.56 84 ASN A O 1
ATOM 612 N N . ARG A 1 85 ? -16.753 5.461 13.380 1.00 94.38 85 ARG A N 1
ATOM 613 C CA . ARG A 1 85 ? -16.069 6.758 13.544 1.00 94.38 85 ARG A CA 1
ATOM 614 C C . ARG A 1 85 ? -14.609 6.622 13.934 1.00 94.38 85 ARG A C 1
ATOM 616 O O . ARG A 1 85 ? -13.827 7.508 13.619 1.00 94.38 85 ARG A O 1
ATOM 623 N N . LEU A 1 86 ? -14.262 5.530 14.603 1.00 94.69 86 LEU A N 1
ATOM 624 C CA . LEU A 1 86 ? -12.916 5.217 15.069 1.00 94.69 86 LEU A CA 1
ATOM 625 C C . LEU A 1 86 ? -12.287 4.075 14.261 1.00 94.69 86 LEU A C 1
ATOM 627 O O . LEU A 1 86 ? -11.374 3.426 14.750 1.00 94.69 86 LEU A O 1
ATOM 631 N N . GLY A 1 87 ? -12.805 3.775 13.072 1.00 93.81 87 GLY A N 1
ATOM 632 C CA . GLY A 1 87 ? -12.351 2.651 12.264 1.00 93.81 87 GLY A CA 1
ATOM 633 C C . GLY A 1 87 ? -13.016 2.599 10.896 1.00 93.81 87 GLY A C 1
ATOM 634 O O . GLY A 1 87 ? -13.798 3.481 10.537 1.00 93.81 87 GLY A O 1
ATOM 635 N N . PHE A 1 88 ? -12.725 1.541 10.139 1.00 93.44 88 PHE A N 1
ATOM 636 C CA . PHE A 1 88 ? -13.311 1.309 8.811 1.00 93.44 88 PHE A CA 1
ATOM 637 C C . PHE A 1 88 ? -14.761 0.785 8.866 1.00 93.44 88 PHE A C 1
ATOM 639 O O . PHE A 1 88 ? -15.348 0.468 7.830 1.00 93.44 88 PHE A O 1
ATOM 646 N N . GLY A 1 89 ? -15.347 0.705 10.064 1.00 93.50 89 GLY A N 1
ATOM 647 C CA . GLY A 1 89 ? -16.653 0.111 10.332 1.00 93.50 89 GLY A CA 1
ATOM 648 C C . GLY A 1 89 ? -16.561 -1.236 11.062 1.00 93.50 89 GLY A C 1
ATOM 649 O O . GLY A 1 89 ? -15.469 -1.759 11.279 1.00 93.50 89 GLY A O 1
ATOM 650 N N . PRO A 1 90 ? -17.706 -1.802 11.483 1.00 94.88 90 PRO A N 1
ATOM 651 C CA . PRO A 1 90 ? -17.742 -3.045 12.249 1.00 94.88 90 PRO A CA 1
ATOM 652 C C . PRO A 1 90 ? -17.352 -4.263 11.396 1.00 94.88 90 PRO A C 1
ATOM 654 O O . PRO A 1 90 ? -18.010 -4.569 10.399 1.00 94.88 90 PRO A O 1
ATOM 657 N N . ARG A 1 91 ? -16.330 -5.010 11.828 1.00 93.12 91 ARG A N 1
ATOM 658 C CA . ARG A 1 91 ? -15.997 -6.344 11.299 1.00 93.12 91 ARG A CA 1
ATOM 659 C C . ARG A 1 91 ? -16.904 -7.415 11.933 1.00 93.12 91 ARG A C 1
ATOM 661 O O . ARG A 1 91 ? -17.481 -7.180 13.000 1.00 93.12 91 ARG A O 1
ATOM 668 N N . PRO A 1 92 ? -17.037 -8.610 11.326 1.00 93.38 92 PRO A N 1
ATOM 669 C CA . PRO A 1 92 ? -17.767 -9.714 11.949 1.00 93.38 92 PRO A CA 1
ATOM 670 C C . PRO A 1 92 ? -17.238 -10.017 13.362 1.00 93.38 92 PRO A C 1
ATOM 672 O O . PRO A 1 92 ? -16.059 -10.319 13.527 1.00 93.38 92 PRO A O 1
ATOM 675 N N . GLY A 1 93 ? -18.105 -9.932 14.376 1.00 93.31 93 GLY A N 1
ATOM 676 C CA . GLY A 1 93 ? -17.748 -10.154 15.784 1.00 93.31 93 GLY A CA 1
ATOM 677 C C . GLY A 1 93 ? -17.286 -8.911 16.559 1.00 93.31 93 GLY A C 1
ATOM 678 O O . GLY A 1 93 ? -17.129 -8.987 17.779 1.00 93.31 93 GLY A O 1
ATOM 679 N N . ASP A 1 94 ? -17.081 -7.761 15.902 1.00 94.69 94 ASP A N 1
ATOM 680 C CA . ASP A 1 94 ? -16.612 -6.540 16.577 1.00 94.69 94 ASP A CA 1
ATOM 681 C C . ASP A 1 94 ? -17.649 -5.992 17.560 1.00 94.69 94 ASP A C 1
ATOM 683 O O . ASP A 1 94 ? -17.296 -5.571 18.660 1.00 94.69 94 ASP A O 1
ATOM 687 N N . VAL A 1 95 ? -18.933 -6.012 17.193 1.00 96.75 95 VAL A N 1
ATOM 688 C CA . VAL A 1 95 ? -20.007 -5.498 18.055 1.00 96.75 95 VAL A CA 1
ATOM 689 C C . VAL A 1 95 ? -20.098 -6.331 19.332 1.00 96.75 95 VAL A C 1
ATOM 691 O O . VAL A 1 95 ? -20.195 -5.781 20.428 1.00 96.75 95 VAL A O 1
ATOM 694 N N . GLU A 1 96 ? -20.007 -7.654 19.214 1.00 96.88 96 GLU A N 1
ATOM 695 C CA . GLU A 1 96 ? -19.993 -8.587 20.339 1.00 96.88 96 GLU A CA 1
ATOM 696 C C . GLU A 1 96 ? -18.762 -8.377 21.221 1.00 96.88 96 GLU A C 1
ATOM 698 O O . GLU A 1 96 ? -18.899 -8.302 22.444 1.00 96.88 96 GLU A O 1
ATOM 703 N N . ARG A 1 97 ? -17.577 -8.221 20.614 1.00 95.06 97 ARG A N 1
ATOM 704 C CA . ARG A 1 97 ? -16.322 -7.962 21.333 1.00 95.06 97 ARG A CA 1
ATOM 705 C C . ARG A 1 97 ? -16.389 -6.657 22.121 1.00 95.06 97 ARG A C 1
ATOM 707 O O . ARG A 1 97 ? -16.100 -6.653 23.317 1.00 95.06 97 ARG A O 1
ATOM 714 N N . VAL A 1 98 ? -16.814 -5.563 21.483 1.00 96.50 98 VAL A N 1
ATOM 715 C CA . VAL A 1 98 ? -16.924 -4.249 22.136 1.00 96.50 98 VAL A CA 1
ATOM 716 C C . VAL A 1 98 ? -17.993 -4.271 23.227 1.00 96.50 98 VAL A C 1
ATOM 718 O O . VAL A 1 98 ? -17.781 -3.709 24.299 1.00 96.50 98 VAL A O 1
ATOM 721 N N . ARG A 1 99 ? -19.113 -4.969 23.007 1.00 96.94 99 ARG A N 1
ATOM 722 C CA . ARG A 1 99 ? -20.149 -5.161 24.031 1.00 96.94 99 ARG A CA 1
ATOM 723 C C . ARG A 1 99 ? -19.601 -5.910 25.251 1.00 96.94 99 ARG A C 1
ATOM 725 O O . ARG A 1 99 ? -19.935 -5.544 26.372 1.00 96.94 99 ARG A O 1
ATOM 732 N N . ALA A 1 100 ? -18.755 -6.920 25.043 1.00 97.19 100 ALA A N 1
ATOM 733 C CA . ALA A 1 100 ? -18.161 -7.710 26.121 1.00 97.19 100 ALA A CA 1
ATOM 734 C C . ALA A 1 100 ? -17.090 -6.945 26.920 1.00 97.19 100 ALA A C 1
ATOM 736 O O . ALA A 1 100 ? -17.060 -7.054 28.143 1.00 97.19 100 ALA A O 1
ATOM 737 N N . MET A 1 101 ? -16.224 -6.168 26.257 1.00 95.38 101 MET A N 1
ATOM 738 C CA . MET A 1 101 ? -15.169 -5.392 26.937 1.00 95.38 101 MET A CA 1
ATOM 739 C C . MET A 1 101 ? -15.646 -4.030 27.468 1.00 95.38 101 MET A C 1
ATOM 741 O O . MET A 1 101 ? -15.006 -3.445 28.339 1.00 95.38 101 MET A O 1
ATOM 745 N N . GLY A 1 102 ? -16.758 -3.521 26.936 1.00 96.56 102 GLY A N 1
ATOM 746 C CA . GLY A 1 102 ? -17.279 -2.187 27.202 1.00 96.56 102 GLY A CA 1
ATOM 747 C C . GLY A 1 102 ? -16.734 -1.126 26.240 1.00 96.56 102 GLY A C 1
ATOM 748 O O . GLY A 1 102 ? -15.546 -1.083 25.912 1.00 96.56 102 GLY A O 1
ATOM 749 N N . LEU A 1 103 ? -17.613 -0.211 25.822 1.00 96.50 103 LEU A N 1
ATOM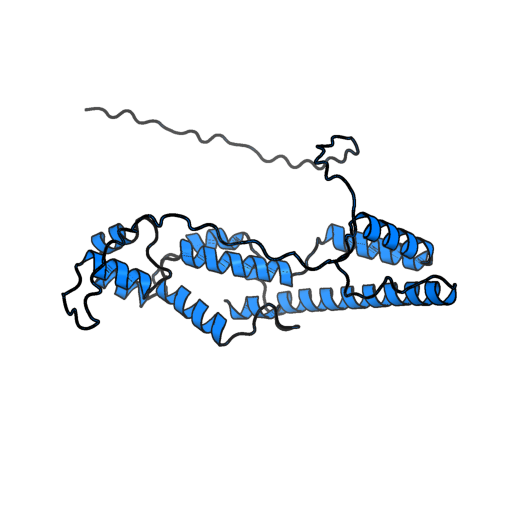 750 C CA . LEU A 1 103 ? -17.297 0.829 24.839 1.00 96.50 103 LEU A CA 1
ATOM 751 C C . LEU A 1 103 ? -16.141 1.744 25.281 1.00 96.50 103 LEU A C 1
ATOM 753 O O . LEU A 1 103 ? -15.260 2.050 24.482 1.00 96.50 103 LEU A O 1
ATOM 757 N N . SER A 1 104 ? -16.098 2.145 26.553 1.00 96.12 104 SER A N 1
ATOM 758 C CA . SER A 1 104 ? -15.023 3.002 27.073 1.00 96.12 104 SER A CA 1
ATOM 759 C C . SER A 1 104 ? -13.653 2.324 27.016 1.00 96.12 104 SER A C 1
ATOM 761 O O . SER A 1 104 ? -12.658 2.976 26.710 1.00 96.12 104 SER A O 1
ATOM 763 N N . ALA A 1 105 ? -13.593 1.013 27.276 1.00 95.00 105 ALA A N 1
ATOM 764 C CA . ALA A 1 105 ? -12.350 0.253 27.190 1.00 95.00 105 ALA A CA 1
ATOM 765 C C . ALA A 1 105 ? -11.855 0.176 25.739 1.00 95.00 105 ALA A C 1
ATOM 767 O O . ALA A 1 105 ? -10.671 0.389 25.488 1.00 95.00 105 ALA A O 1
ATOM 768 N N . TYR A 1 106 ? -12.770 -0.044 24.785 1.00 94.94 106 TYR A N 1
ATOM 769 C CA . TYR A 1 106 ? -12.457 0.000 23.356 1.00 94.94 106 TYR A CA 1
ATOM 770 C C . TYR A 1 106 ? -11.884 1.363 22.940 1.00 94.94 106 TYR A C 1
ATOM 772 O O . TYR A 1 106 ? -10.805 1.414 22.352 1.00 94.94 106 TYR A O 1
ATOM 780 N N . ILE A 1 107 ? -12.559 2.465 23.294 1.00 95.50 107 ILE A N 1
ATOM 781 C CA . ILE A 1 107 ? -12.114 3.827 22.947 1.00 95.50 107 ILE A CA 1
ATOM 782 C C . ILE A 1 107 ? -10.719 4.109 23.518 1.00 95.50 107 ILE A C 1
ATOM 784 O O . ILE A 1 107 ? -9.856 4.603 22.798 1.00 95.50 107 ILE A O 1
ATOM 788 N N . ASN A 1 108 ? -10.466 3.756 24.780 1.00 95.00 108 ASN A N 1
ATOM 789 C CA . ASN A 1 108 ? -9.153 3.959 25.397 1.00 95.00 108 ASN A CA 1
ATOM 790 C C . ASN A 1 108 ? -8.045 3.153 24.704 1.00 95.00 108 ASN A C 1
ATOM 792 O O . ASN A 1 108 ? -6.935 3.661 24.550 1.00 95.00 108 ASN A O 1
ATOM 796 N N . GLY A 1 109 ? -8.351 1.931 24.252 1.00 93.50 109 GLY A N 1
ATOM 797 C CA . GLY A 1 109 ? -7.433 1.120 23.450 1.00 93.50 109 GLY A CA 1
ATOM 798 C C . GLY A 1 109 ? -7.050 1.810 22.141 1.00 93.50 109 GLY A C 1
ATOM 799 O O . GLY A 1 109 ? -5.868 1.922 21.835 1.00 93.50 109 GLY A O 1
ATOM 800 N N . GLN A 1 110 ? -8.030 2.380 21.429 1.00 94.81 110 GLN A N 1
ATOM 801 C CA . GLN A 1 110 ? -7.787 3.117 20.180 1.00 94.81 110 GLN A CA 1
ATOM 802 C C . GLN A 1 110 ? -6.901 4.362 20.364 1.00 94.81 110 GLN A C 1
ATOM 804 O O . GLN A 1 110 ? -6.208 4.772 19.436 1.00 94.81 110 GLN A O 1
ATOM 809 N N . LEU A 1 111 ? -6.911 4.968 21.554 1.00 94.19 111 LEU A N 1
ATOM 810 C CA . LEU A 1 111 ? -6.086 6.134 21.891 1.00 94.19 111 LEU A CA 1
ATOM 811 C C . LEU A 1 111 ? -4.666 5.762 22.358 1.00 94.19 111 LEU A C 1
ATOM 813 O O . LEU A 1 111 ? -3.864 6.656 22.618 1.00 94.19 111 LEU A O 1
ATOM 817 N N . SER A 1 112 ? -4.351 4.468 22.475 1.00 92.12 112 SER A N 1
ATOM 818 C CA . SER A 1 112 ? -3.049 3.958 22.931 1.00 92.12 112 SER A CA 1
ATOM 819 C C . SER A 1 112 ? -2.488 2.895 21.971 1.00 92.12 112 SER A C 1
ATOM 821 O O . SER A 1 112 ? -2.308 1.745 22.381 1.00 92.12 112 SER A O 1
ATOM 823 N N . PRO A 1 113 ? -2.196 3.252 20.704 1.00 88.50 113 PRO A N 1
ATOM 824 C CA . PRO A 1 113 ? -1.855 2.286 19.658 1.00 88.50 113 PRO A CA 1
ATOM 825 C C . PRO A 1 113 ? -0.602 1.451 19.952 1.00 88.50 113 PRO A C 1
ATOM 827 O O . PRO A 1 113 ? -0.515 0.299 19.555 1.00 88.50 113 PRO A O 1
ATOM 830 N N . GLN A 1 114 ? 0.348 1.984 20.717 1.00 88.50 114 GLN A N 1
ATOM 831 C CA . GLN A 1 114 ? 1.570 1.286 21.124 1.00 88.50 114 GLN A CA 1
ATOM 832 C C . GLN A 1 114 ? 1.341 0.043 22.005 1.00 88.50 114 GLN A C 1
ATOM 834 O O . GLN A 1 114 ? 2.280 -0.714 22.236 1.00 88.50 114 GLN A O 1
ATOM 839 N N . ASN A 1 115 ? 0.127 -0.146 22.531 1.00 87.25 115 ASN A N 1
ATOM 840 C CA . ASN A 1 115 ? -0.217 -1.261 23.415 1.00 87.25 115 ASN A CA 1
ATOM 841 C C . ASN A 1 115 ? -0.984 -2.389 22.700 1.00 87.25 115 ASN A C 1
ATOM 843 O O . ASN A 1 115 ? -1.372 -3.356 23.359 1.00 87.25 115 ASN A O 1
ATOM 847 N N . SER A 1 116 ? -1.262 -2.261 21.401 1.00 84.12 116 SER A N 1
ATOM 848 C CA . SER A 1 116 ? -1.959 -3.294 20.632 1.00 84.12 116 SER A CA 1
ATOM 849 C C . SER A 1 116 ? -1.031 -4.439 20.226 1.00 84.12 116 SER A C 1
ATOM 851 O O . SER A 1 116 ? 0.193 -4.308 20.188 1.00 84.12 116 SER A O 1
ATOM 853 N N . ASP A 1 117 ? -1.640 -5.569 19.873 1.00 87.69 117 ASP A N 1
ATOM 854 C CA . ASP A 1 117 ? -0.965 -6.672 19.200 1.00 87.69 117 ASP A CA 1
ATOM 855 C C . ASP A 1 117 ? -1.304 -6.645 17.703 1.00 87.69 117 ASP A C 1
ATOM 857 O O . ASP A 1 117 ? -2.385 -7.067 17.298 1.00 87.69 117 ASP A O 1
ATOM 861 N N . ASP A 1 118 ? -0.371 -6.156 16.885 1.00 90.44 118 ASP A N 1
ATOM 862 C CA . ASP A 1 118 ? -0.472 -6.165 15.418 1.00 90.44 118 ASP A CA 1
ATOM 863 C C . ASP A 1 118 ? 0.335 -7.320 14.782 1.00 90.44 118 ASP A C 1
ATOM 865 O O . ASP A 1 118 ? 0.638 -7.309 13.588 1.00 90.44 118 ASP A O 1
ATOM 869 N N . SER A 1 119 ? 0.659 -8.376 15.541 1.00 92.75 119 SER A N 1
ATOM 870 C CA . SER A 1 119 ? 1.419 -9.529 15.026 1.00 92.75 119 SER A CA 1
ATOM 871 C C . SER A 1 119 ? 0.766 -10.211 13.816 1.00 92.75 119 SER A C 1
ATOM 873 O O . SER A 1 119 ? 1.467 -10.713 12.934 1.00 92.75 119 SER A O 1
ATOM 875 N N . ALA A 1 120 ? -0.568 -10.194 13.725 1.00 92.62 120 ALA A N 1
ATOM 876 C CA . ALA A 1 120 ? -1.308 -10.706 12.573 1.00 92.62 120 ALA A CA 1
ATOM 877 C C . ALA A 1 120 ? -1.081 -9.869 11.302 1.00 92.62 120 ALA A C 1
ATOM 879 O O . ALA A 1 120 ? -0.959 -10.433 10.211 1.00 92.62 120 ALA A O 1
ATOM 880 N N . VAL A 1 121 ? -0.988 -8.540 11.438 1.00 93.69 121 VAL A N 1
ATOM 881 C CA . VAL A 1 121 ? -0.634 -7.631 10.337 1.00 93.69 121 VAL A CA 1
ATOM 882 C C . VAL A 1 121 ? 0.782 -7.949 9.874 1.00 93.69 121 VAL A C 1
ATOM 884 O O . VAL A 1 121 ? 0.980 -8.257 8.700 1.00 93.69 121 VAL A O 1
ATOM 887 N N . GLU A 1 122 ? 1.744 -7.971 10.798 1.00 92.06 122 GLU A N 1
ATOM 888 C CA . GLU A 1 122 ? 3.155 -8.227 10.484 1.00 92.06 122 GLU A CA 1
ATOM 889 C C . GLU A 1 122 ? 3.357 -9.582 9.796 1.00 92.06 122 GLU A C 1
ATOM 891 O O . GLU A 1 122 ? 4.053 -9.681 8.782 1.00 92.06 122 GLU A O 1
ATOM 896 N N . ALA A 1 123 ? 2.672 -10.624 10.274 1.00 94.56 123 ALA A N 1
ATOM 897 C CA . ALA A 1 123 ? 2.707 -11.940 9.649 1.00 94.56 123 ALA A CA 1
ATOM 898 C C . ALA A 1 123 ? 2.227 -11.899 8.188 1.00 94.56 123 ALA A C 1
ATOM 900 O O . ALA A 1 123 ? 2.889 -12.462 7.316 1.00 94.56 123 ALA A O 1
ATOM 901 N N . LYS A 1 124 ? 1.117 -11.207 7.890 1.00 93.81 124 LYS A N 1
ATOM 902 C CA . LYS A 1 124 ? 0.588 -11.099 6.517 1.00 93.81 124 LYS A CA 1
ATOM 903 C C . LYS A 1 124 ? 1.424 -10.186 5.621 1.00 93.81 124 LYS A C 1
ATOM 905 O O . LYS A 1 124 ? 1.503 -10.429 4.419 1.00 93.81 124 LYS A O 1
ATOM 910 N N . LEU A 1 125 ? 2.031 -9.135 6.171 1.00 93.25 125 LEU A N 1
ATOM 911 C CA . LEU A 1 125 ? 2.857 -8.204 5.395 1.00 93.25 125 LEU A CA 1
ATOM 912 C C . LEU A 1 125 ? 4.269 -8.729 5.127 1.00 93.25 125 LEU A C 1
ATOM 914 O O . LEU A 1 125 ? 4.917 -8.250 4.196 1.00 93.25 125 LEU A O 1
ATOM 918 N N . SER A 1 126 ? 4.717 -9.751 5.862 1.00 92.56 126 SER A N 1
ATOM 919 C CA . SER A 1 126 ? 6.012 -10.405 5.635 1.00 92.56 126 SER A CA 1
ATOM 920 C C . SER A 1 126 ? 6.168 -11.009 4.228 1.00 92.56 126 SER A C 1
ATOM 922 O O . SER A 1 126 ? 7.287 -11.106 3.722 1.00 92.56 126 SER A O 1
ATOM 924 N N . ASP A 1 127 ? 5.054 -11.305 3.547 1.00 90.69 127 ASP A N 1
ATOM 925 C CA . ASP A 1 127 ? 5.015 -11.759 2.150 1.00 90.69 127 ASP A CA 1
ATOM 926 C C . ASP A 1 127 ? 5.398 -10.660 1.134 1.00 90.69 127 ASP A C 1
ATOM 928 O O . ASP A 1 127 ? 5.564 -10.942 -0.057 1.00 90.69 127 ASP A O 1
ATOM 932 N N . PHE A 1 128 ? 5.563 -9.408 1.579 1.00 89.56 128 PHE A N 1
ATOM 933 C CA . PHE A 1 128 ? 5.890 -8.256 0.736 1.00 89.56 128 PHE A CA 1
ATOM 934 C C . PHE A 1 128 ? 7.219 -7.593 1.149 1.00 89.56 128 PHE A C 1
ATOM 936 O O . PHE A 1 128 ? 7.210 -6.489 1.699 1.00 89.56 128 PHE A O 1
ATOM 943 N N . PRO A 1 129 ? 8.384 -8.190 0.819 1.00 86.88 129 PRO A N 1
ATOM 944 C CA . PRO A 1 129 ? 9.700 -7.675 1.218 1.00 86.88 129 PRO A CA 1
ATOM 945 C C . PRO A 1 129 ? 9.963 -6.219 0.820 1.00 86.88 129 PRO A C 1
ATOM 947 O O . PRO A 1 129 ? 10.647 -5.489 1.535 1.00 86.88 129 PRO A O 1
ATOM 950 N N . ILE A 1 130 ? 9.375 -5.763 -0.293 1.00 85.31 130 ILE A N 1
ATOM 951 C CA . ILE A 1 130 ? 9.500 -4.380 -0.759 1.00 85.31 130 ILE A CA 1
ATOM 952 C C . ILE A 1 130 ? 9.017 -3.353 0.272 1.00 85.31 130 ILE A C 1
ATOM 954 O O . ILE A 1 130 ? 9.574 -2.259 0.337 1.00 85.31 130 ILE A O 1
ATOM 958 N N . LEU A 1 131 ? 8.044 -3.714 1.117 1.00 87.50 131 LEU A N 1
ATOM 959 C CA . LEU A 1 131 ? 7.561 -2.864 2.206 1.00 87.50 131 LEU A CA 1
ATOM 960 C C . LEU A 1 131 ? 8.606 -2.664 3.306 1.00 87.50 131 LEU A C 1
ATOM 962 O O . LEU A 1 131 ? 8.454 -1.720 4.073 1.00 87.50 131 LEU A O 1
ATOM 966 N N . GLY A 1 132 ? 9.677 -3.467 3.347 1.00 87.62 132 GLY A N 1
ATOM 967 C CA . GLY A 1 132 ? 10.802 -3.359 4.285 1.00 87.62 132 GLY A CA 1
ATOM 968 C C . GLY A 1 132 ? 12.089 -2.742 3.710 1.00 87.62 132 GLY A C 1
ATOM 969 O O . GLY A 1 132 ? 13.004 -2.439 4.469 1.00 87.62 132 GLY A O 1
ATOM 970 N N . HIS A 1 133 ? 12.174 -2.491 2.398 1.00 87.12 133 HIS A N 1
ATOM 971 C CA . HIS A 1 133 ? 13.368 -1.913 1.757 1.00 87.12 133 HIS A CA 1
ATOM 972 C C . HIS A 1 133 ? 13.715 -0.496 2.246 1.00 87.12 133 HIS A C 1
ATOM 974 O O . HIS A 1 133 ? 12.868 0.391 2.294 1.00 87.12 133 HIS A O 1
ATOM 980 N N . SER A 1 134 ? 14.975 -0.213 2.533 1.00 88.12 134 SER A N 1
ATOM 981 C CA . SER A 1 134 ? 15.454 1.147 2.796 1.00 88.12 134 SER A CA 1
ATOM 982 C C . SER A 1 134 ? 15.171 2.110 1.630 1.00 88.12 134 SER A C 1
ATOM 984 O O . SER A 1 134 ? 15.032 1.709 0.471 1.00 88.12 134 SER A O 1
ATOM 986 N N . ASN A 1 135 ? 15.158 3.418 1.911 1.00 83.12 135 ASN A N 1
ATOM 987 C CA . ASN A 1 135 ? 14.984 4.448 0.877 1.00 83.12 135 ASN A CA 1
ATOM 988 C C . ASN A 1 135 ? 16.056 4.341 -0.219 1.00 83.12 135 ASN A C 1
ATOM 990 O O . ASN A 1 135 ? 15.771 4.599 -1.386 1.00 83.12 135 ASN A O 1
ATOM 994 N N . ALA A 1 136 ? 17.274 3.929 0.151 1.00 85.12 136 ALA A N 1
ATOM 995 C CA . ALA A 1 136 ? 18.373 3.709 -0.782 1.00 85.12 136 ALA A CA 1
ATOM 996 C C . ALA A 1 136 ? 18.102 2.525 -1.723 1.00 85.12 136 ALA A C 1
ATOM 998 O O . ALA A 1 136 ? 18.314 2.648 -2.927 1.00 85.12 136 ALA A O 1
ATOM 999 N N . GLU A 1 137 ? 17.587 1.407 -1.205 1.00 84.56 137 GLU A N 1
ATOM 1000 C CA . GLU A 1 137 ? 17.223 0.236 -2.017 1.00 84.56 137 GLU A CA 1
ATOM 1001 C C . GLU A 1 137 ? 16.063 0.547 -2.967 1.00 84.56 137 GLU A C 1
ATOM 1003 O O . GLU A 1 137 ? 16.116 0.203 -4.150 1.00 84.56 137 GLU A O 1
ATOM 1008 N N . LEU A 1 138 ? 15.041 1.255 -2.475 1.00 80.75 138 LEU A N 1
ATOM 1009 C CA . LEU A 1 138 ? 13.908 1.709 -3.281 1.00 80.75 138 LEU A CA 1
ATOM 1010 C C . LEU A 1 138 ? 14.371 2.639 -4.413 1.00 80.75 138 LEU A C 1
ATOM 1012 O O . LEU A 1 138 ? 14.058 2.399 -5.582 1.00 80.75 138 LEU A O 1
ATOM 1016 N N . ALA A 1 139 ? 15.163 3.666 -4.091 1.00 79.44 139 ALA A N 1
ATOM 1017 C CA . ALA A 1 139 ? 15.702 4.601 -5.075 1.00 79.44 139 ALA A CA 1
ATOM 1018 C C . ALA A 1 139 ? 16.628 3.910 -6.089 1.00 79.44 139 ALA A C 1
ATOM 1020 O O . ALA A 1 139 ? 16.511 4.162 -7.288 1.00 79.44 139 ALA A O 1
ATOM 1021 N N . GLY A 1 140 ? 17.505 3.009 -5.637 1.00 81.56 140 GLY A N 1
ATOM 1022 C CA . GLY A 1 140 ? 18.397 2.236 -6.503 1.00 81.56 140 GLY A CA 1
ATOM 1023 C C . GLY A 1 140 ? 17.622 1.410 -7.528 1.00 81.56 140 GLY A C 1
ATOM 1024 O O . GLY A 1 140 ? 17.831 1.565 -8.732 1.00 81.56 140 GLY A O 1
ATOM 1025 N N . ALA A 1 141 ? 16.636 0.632 -7.068 1.00 77.19 141 ALA A N 1
ATOM 1026 C CA . ALA A 1 141 ? 15.777 -0.159 -7.948 1.00 77.19 141 ALA A CA 1
ATOM 1027 C C . ALA A 1 141 ? 15.036 0.708 -8.981 1.00 77.19 141 ALA A C 1
ATOM 1029 O O . ALA A 1 141 ? 14.806 0.284 -10.116 1.00 77.19 141 ALA A O 1
ATOM 1030 N N . TYR A 1 142 ? 14.662 1.936 -8.620 1.00 76.06 142 TYR A N 1
ATOM 1031 C CA . TYR A 1 142 ? 14.051 2.870 -9.558 1.00 76.06 142 TYR A CA 1
ATOM 1032 C C . TYR A 1 142 ? 15.017 3.398 -10.614 1.00 76.06 142 TYR A C 1
ATOM 1034 O O . TYR A 1 142 ? 14.683 3.387 -11.802 1.00 76.06 142 TYR A O 1
ATOM 1042 N N . TYR A 1 143 ? 16.203 3.852 -10.208 1.00 79.00 143 TYR A N 1
ATOM 1043 C CA . TYR A 1 143 ? 17.199 4.363 -11.145 1.00 79.00 143 TYR A CA 1
ATOM 1044 C C . TYR A 1 143 ? 17.666 3.280 -12.118 1.00 79.00 143 TYR A C 1
ATOM 1046 O O . TYR A 1 143 ? 17.795 3.559 -13.311 1.00 79.00 143 TYR A O 1
ATOM 1054 N N . ASP A 1 144 ? 17.818 2.041 -11.653 1.00 80.69 144 ASP A N 1
ATOM 1055 C CA . ASP A 1 144 ? 18.136 0.899 -12.511 1.00 80.69 144 ASP A CA 1
ATOM 1056 C C . ASP A 1 144 ? 17.046 0.658 -13.563 1.00 80.69 144 ASP A C 1
ATOM 1058 O O . ASP A 1 144 ? 17.347 0.456 -14.743 1.00 80.69 144 ASP A O 1
ATOM 1062 N N . ASN A 1 145 ? 15.773 0.756 -13.167 1.00 75.69 145 ASN A N 1
ATOM 1063 C CA . ASN A 1 145 ? 14.641 0.655 -14.089 1.00 75.69 145 ASN A CA 1
ATOM 1064 C C . ASN A 1 145 ? 14.608 1.805 -15.106 1.00 75.69 145 ASN A C 1
ATOM 1066 O O . ASN A 1 145 ? 14.370 1.570 -16.293 1.00 75.69 145 ASN A O 1
ATOM 1070 N N . LEU A 1 146 ? 14.869 3.044 -14.673 1.00 77.62 146 LEU A N 1
ATOM 1071 C CA . LEU A 1 146 ? 14.960 4.192 -15.578 1.00 77.62 146 LEU A CA 1
ATOM 1072 C C . LEU A 1 146 ? 16.096 4.026 -16.586 1.00 77.62 146 LEU A C 1
ATOM 1074 O O . LEU A 1 146 ? 15.893 4.260 -17.778 1.00 77.62 146 LEU A O 1
ATOM 1078 N N . LYS A 1 147 ? 17.273 3.602 -16.120 1.00 83.25 147 LYS A N 1
ATOM 1079 C CA . LYS A 1 147 ? 18.446 3.380 -16.964 1.00 83.25 147 LYS A CA 1
ATOM 1080 C C . LYS A 1 147 ? 18.177 2.281 -17.988 1.00 83.25 147 LYS A C 1
ATOM 1082 O O . LYS A 1 147 ? 18.361 2.512 -19.180 1.00 83.25 147 LYS A O 1
ATOM 1087 N N . ALA A 1 148 ? 17.641 1.141 -17.552 1.00 79.38 148 ALA A N 1
ATOM 1088 C CA . ALA A 1 148 ? 17.267 0.046 -18.444 1.00 79.38 148 ALA A CA 1
ATOM 1089 C C . ALA A 1 148 ? 16.202 0.472 -19.473 1.00 79.38 148 ALA A C 1
ATOM 1091 O O . ALA A 1 148 ? 16.279 0.102 -20.645 1.00 79.38 148 ALA A O 1
ATOM 1092 N N . GLY A 1 149 ? 15.221 1.281 -19.061 1.00 79.75 149 GLY A N 1
ATOM 1093 C CA . GLY A 1 149 ? 14.212 1.845 -19.958 1.00 79.75 149 GLY A CA 1
ATOM 1094 C C . GLY A 1 149 ? 14.800 2.813 -20.989 1.00 79.75 149 GLY A C 1
ATOM 1095 O O . GLY A 1 149 ? 14.429 2.761 -22.163 1.00 79.75 149 GLY A O 1
ATOM 1096 N N . ALA A 1 150 ? 15.738 3.667 -20.574 1.00 84.44 150 ALA A N 1
ATOM 1097 C CA . ALA A 1 150 ? 16.441 4.590 -21.460 1.00 84.44 150 ALA A CA 1
ATOM 1098 C C . ALA A 1 150 ? 17.315 3.844 -22.479 1.00 84.44 150 ALA A C 1
ATOM 1100 O O . ALA A 1 150 ? 17.221 4.131 -23.671 1.00 84.44 150 ALA A O 1
ATOM 1101 N N . GLU A 1 151 ? 18.095 2.853 -22.040 1.00 86.25 151 GLU A N 1
ATOM 1102 C CA . GLU A 1 151 ? 18.917 1.998 -22.909 1.00 86.25 151 GLU A CA 1
ATOM 1103 C C . GLU A 1 151 ? 18.055 1.250 -23.936 1.00 86.25 151 GLU A C 1
ATOM 1105 O O . GLU A 1 151 ? 18.351 1.266 -25.132 1.00 86.25 151 GLU A O 1
ATOM 1110 N N . ALA A 1 152 ? 16.932 0.666 -23.500 1.00 83.38 152 ALA A N 1
ATOM 1111 C CA . ALA A 1 152 ? 15.995 -0.010 -24.392 1.00 83.38 152 ALA A CA 1
ATOM 1112 C C . ALA A 1 152 ? 15.376 0.951 -25.419 1.00 83.38 152 ALA A C 1
ATOM 1114 O O . ALA A 1 152 ? 15.285 0.613 -26.599 1.00 83.38 152 ALA A O 1
ATOM 1115 N N . LYS A 1 153 ? 14.982 2.161 -24.997 1.00 83.56 153 LYS A N 1
ATOM 1116 C CA . LYS A 1 153 ? 14.423 3.186 -25.891 1.00 83.56 153 LYS A CA 1
ATOM 1117 C C . LYS A 1 153 ? 15.458 3.683 -26.900 1.00 83.56 153 LYS A C 1
ATOM 1119 O O . LYS A 1 153 ? 15.123 3.868 -28.066 1.00 83.56 153 LYS A O 1
ATOM 1124 N N . GLN A 1 154 ? 16.707 3.879 -26.477 1.00 87.62 154 GLN A N 1
ATOM 1125 C CA . GLN A 1 154 ? 17.802 4.268 -27.368 1.00 87.62 154 GLN A CA 1
ATOM 1126 C C . GLN A 1 154 ? 18.084 3.187 -28.413 1.00 87.62 154 GLN A C 1
ATOM 1128 O O . GLN A 1 154 ? 18.205 3.502 -29.595 1.00 87.62 154 GLN A O 1
ATOM 1133 N N . LEU A 1 155 ? 18.156 1.919 -27.999 1.00 85.69 155 LEU A N 1
ATOM 1134 C CA . LEU A 1 155 ? 18.386 0.796 -28.908 1.00 85.69 155 LEU A CA 1
ATOM 1135 C C . LEU A 1 155 ? 17.241 0.645 -29.918 1.00 85.69 155 LEU A C 1
ATOM 1137 O O . LEU A 1 155 ? 17.487 0.542 -31.117 1.00 85.69 155 LEU A O 1
ATOM 1141 N N . GLN A 1 156 ? 15.993 0.716 -29.449 1.00 83.50 156 GLN A N 1
ATOM 1142 C CA . GLN A 1 156 ? 14.817 0.715 -30.321 1.00 83.50 156 GLN A CA 1
ATOM 1143 C C . GLN A 1 156 ? 14.834 1.896 -31.294 1.00 83.50 156 GLN A C 1
ATOM 1145 O O . GLN A 1 156 ? 14.581 1.696 -32.475 1.00 83.50 156 GLN A O 1
ATOM 1150 N N . GLY A 1 157 ? 15.198 3.098 -30.835 1.00 84.44 157 GLY A N 1
ATOM 1151 C CA . GLY A 1 157 ? 15.313 4.286 -31.682 1.00 84.44 157 GLY A CA 1
ATOM 1152 C C . GLY A 1 157 ? 16.379 4.153 -32.774 1.00 84.44 157 GLY A C 1
ATOM 1153 O O . GLY A 1 157 ? 16.135 4.546 -33.910 1.00 84.44 157 GLY A O 1
ATOM 1154 N N . LYS A 1 158 ? 17.534 3.545 -32.471 1.00 87.56 158 LYS A N 1
ATOM 1155 C CA . LYS A 1 158 ? 18.577 3.258 -33.475 1.00 87.56 158 LYS A CA 1
ATOM 1156 C C . LYS A 1 158 ? 18.081 2.290 -34.551 1.00 87.56 158 LYS A C 1
ATOM 1158 O O . LYS A 1 158 ? 18.306 2.528 -35.736 1.00 87.56 158 LYS A O 1
ATOM 1163 N N . ILE A 1 159 ? 17.395 1.220 -34.143 1.00 85.06 159 ILE A N 1
ATOM 1164 C CA . ILE A 1 159 ? 16.829 0.233 -35.073 1.00 85.06 159 ILE A CA 1
ATOM 1165 C C . ILE A 1 159 ? 15.725 0.880 -35.919 1.00 85.06 159 ILE A C 1
ATOM 1167 O O . ILE A 1 159 ? 15.723 0.717 -37.136 1.00 85.06 159 ILE A O 1
ATOM 1171 N N . ALA A 1 160 ? 14.840 1.660 -35.292 1.00 82.25 160 ALA A N 1
ATOM 1172 C CA . ALA A 1 160 ? 13.768 2.401 -35.951 1.00 82.25 160 ALA A CA 1
ATOM 1173 C C . ALA A 1 160 ? 14.311 3.349 -37.029 1.00 82.25 160 ALA A C 1
ATOM 1175 O O . ALA A 1 160 ? 13.916 3.248 -38.184 1.00 82.25 160 ALA A O 1
ATOM 1176 N N . ALA A 1 161 ? 15.292 4.190 -36.690 1.00 83.75 161 ALA A N 1
ATOM 1177 C CA . ALA A 1 161 ? 15.911 5.113 -37.640 1.00 83.75 161 ALA A CA 1
ATOM 1178 C C . ALA A 1 161 ? 16.555 4.383 -38.834 1.00 83.75 161 ALA A C 1
ATOM 1180 O O . ALA A 1 161 ? 16.512 4.868 -39.963 1.00 83.75 161 ALA A O 1
ATOM 1181 N N . ARG A 1 162 ? 17.125 3.187 -38.615 1.00 84.19 162 ARG A N 1
ATOM 1182 C CA . ARG A 1 162 ? 17.663 2.363 -39.709 1.00 84.19 162 ARG A CA 1
ATOM 1183 C C . ARG A 1 162 ? 16.560 1.800 -40.607 1.00 84.19 162 ARG A C 1
ATOM 1185 O O . ARG A 1 162 ? 16.738 1.753 -41.820 1.00 84.19 162 ARG A O 1
ATOM 1192 N N . MET A 1 163 ? 15.441 1.374 -40.025 1.00 80.69 163 MET A N 1
ATOM 1193 C CA . MET A 1 163 ? 14.268 0.926 -40.780 1.00 80.69 163 MET A CA 1
ATOM 1194 C C . MET A 1 163 ? 13.677 2.063 -41.628 1.00 80.69 163 MET A C 1
ATOM 1196 O O . MET A 1 163 ? 13.386 1.842 -42.802 1.00 80.69 163 MET A O 1
ATOM 1200 N N . GLU A 1 164 ? 13.583 3.277 -41.071 1.00 80.12 164 GLU A N 1
ATOM 1201 C CA . GLU A 1 164 ? 13.126 4.482 -41.785 1.00 80.12 164 GLU A CA 1
ATOM 1202 C C . GLU A 1 164 ? 14.041 4.792 -42.970 1.00 80.12 164 GLU A C 1
ATOM 1204 O O . GLU A 1 164 ? 13.573 4.965 -44.094 1.00 80.12 164 GLU A O 1
ATOM 1209 N N . ALA A 1 165 ? 15.360 4.777 -42.749 1.00 80.88 165 ALA A N 1
ATOM 1210 C CA . ALA A 1 165 ? 16.345 4.979 -43.810 1.00 80.88 165 ALA A CA 1
ATOM 1211 C C . ALA A 1 165 ? 16.272 3.902 -44.913 1.00 80.88 165 ALA A C 1
ATOM 1213 O O . ALA A 1 165 ? 16.621 4.167 -46.060 1.00 80.88 165 ALA A O 1
ATOM 1214 N N . GLY A 1 166 ? 15.803 2.695 -44.578 1.00 78.69 166 GLY A N 1
ATOM 1215 C CA . GLY A 1 166 ? 15.553 1.599 -45.516 1.00 78.69 166 GLY A CA 1
ATOM 1216 C C . GLY A 1 166 ? 14.201 1.664 -46.239 1.00 78.69 166 GLY A C 1
ATOM 1217 O O . GLY A 1 166 ? 13.865 0.714 -46.943 1.00 78.69 166 GLY A O 1
ATOM 1218 N N . GLY A 1 167 ? 13.417 2.735 -46.059 1.00 69.88 167 GLY A N 1
ATOM 1219 C CA . GLY A 1 167 ? 12.110 2.917 -46.700 1.00 69.88 167 GLY A CA 1
ATOM 1220 C C . GLY A 1 167 ? 10.993 2.044 -46.123 1.00 69.88 167 GLY A C 1
ATOM 1221 O O . GLY A 1 167 ? 9.996 1.800 -46.799 1.00 69.88 167 GLY A O 1
ATOM 1222 N N . GLN A 1 168 ? 11.157 1.528 -44.902 1.00 65.75 168 GLN A N 1
ATOM 1223 C CA . GLN A 1 168 ? 10.104 0.796 -44.197 1.00 65.75 168 GLN A CA 1
ATOM 1224 C C . GLN A 1 168 ? 9.221 1.782 -43.421 1.00 65.75 168 GLN A C 1
ATOM 1226 O O . GLN A 1 168 ? 9.734 2.736 -42.848 1.00 65.75 168 GLN A O 1
ATOM 1231 N N . ASP A 1 169 ? 7.906 1.552 -43.359 1.00 59.72 169 ASP A N 1
ATOM 1232 C CA . ASP A 1 169 ? 7.003 2.376 -42.544 1.00 59.72 169 ASP A CA 1
ATOM 1233 C C . ASP A 1 169 ? 7.256 2.141 -41.044 1.00 59.72 169 ASP A C 1
ATOM 1235 O O . ASP A 1 169 ? 7.007 1.053 -40.514 1.00 59.72 169 ASP A O 1
ATOM 1239 N N . VAL A 1 170 ? 7.737 3.175 -40.344 1.00 56.00 170 VAL A N 1
ATOM 1240 C CA . VAL A 1 170 ? 8.151 3.110 -38.923 1.00 56.00 170 VAL A CA 1
ATOM 1241 C C . VAL A 1 170 ? 7.193 3.861 -37.996 1.00 56.00 170 VAL A C 1
ATOM 1243 O O . VAL A 1 170 ? 7.487 4.096 -36.827 1.00 56.00 170 VAL A O 1
ATOM 1246 N N . GLU A 1 171 ? 5.952 4.101 -38.439 1.00 52.44 171 GLU A N 1
ATOM 1247 C CA . GLU A 1 171 ? 4.844 4.637 -37.615 1.00 52.44 171 GLU A CA 1
ATOM 1248 C C . GLU A 1 171 ? 4.529 3.776 -36.349 1.00 52.44 171 GLU A C 1
ATOM 1250 O O . GLU A 1 171 ? 3.626 4.060 -35.564 1.00 52.44 171 GLU A O 1
ATOM 1255 N N . MET A 1 172 ? 5.292 2.700 -36.121 1.00 53.34 172 MET A N 1
ATOM 1256 C CA . MET A 1 172 ? 5.016 1.524 -35.300 1.00 53.34 172 MET A CA 1
ATOM 1257 C C . MET A 1 172 ? 5.900 1.378 -34.041 1.00 53.34 172 MET A C 1
ATOM 1259 O O . MET A 1 172 ? 5.886 0.312 -33.421 1.00 53.34 172 MET A O 1
ATOM 1263 N N . MET A 1 173 ? 6.642 2.412 -33.617 1.00 52.59 173 MET A N 1
ATOM 1264 C CA . MET A 1 173 ? 7.533 2.345 -32.434 1.00 52.59 173 MET A CA 1
ATOM 1265 C C . MET A 1 173 ? 7.388 3.497 -31.418 1.00 52.59 173 MET A C 1
ATOM 1267 O O . MET A 1 173 ? 8.251 3.682 -30.558 1.00 52.59 173 MET A O 1
ATOM 1271 N N . SER A 1 174 ? 6.279 4.247 -31.439 1.00 44.72 174 SER A N 1
ATOM 1272 C CA . SER A 1 174 ? 5.974 5.173 -30.336 1.00 44.72 174 SER A CA 1
ATOM 1273 C C . SER A 1 174 ? 5.696 4.389 -29.037 1.00 44.72 174 SER A C 1
ATOM 1275 O O . SER A 1 174 ? 4.911 3.434 -29.071 1.00 44.72 174 SER A O 1
ATOM 1277 N N . PRO A 1 175 ? 6.271 4.787 -27.880 1.00 44.31 175 PRO A N 1
ATOM 1278 C CA . PRO A 1 175 ? 6.030 4.147 -26.581 1.00 44.31 175 PRO A CA 1
ATOM 1279 C C . PRO A 1 175 ? 4.550 4.086 -26.168 1.00 44.31 175 PRO A C 1
ATOM 1281 O O . PRO A 1 175 ? 4.195 3.327 -25.267 1.00 44.31 175 PRO A O 1
ATOM 1284 N N . ASP A 1 176 ? 3.692 4.876 -26.820 1.00 40.62 176 ASP A N 1
ATOM 1285 C CA . ASP A 1 176 ? 2.338 5.189 -26.366 1.00 40.62 176 ASP A CA 1
ATOM 1286 C C . ASP A 1 176 ? 1.222 4.306 -26.957 1.00 40.62 176 ASP A C 1
ATOM 1288 O O . ASP A 1 176 ? 0.053 4.681 -26.986 1.00 40.62 176 ASP A O 1
ATOM 1292 N N . ARG A 1 177 ? 1.533 3.090 -27.426 1.00 44.34 177 ARG A N 1
ATOM 1293 C CA . ARG A 1 177 ? 0.495 2.112 -27.808 1.00 44.34 177 ARG A CA 1
ATOM 1294 C C . ARG A 1 177 ? 0.780 0.716 -27.273 1.00 44.34 177 ARG A C 1
ATOM 1296 O O . ARG A 1 177 ? 1.069 -0.229 -28.001 1.00 44.34 177 ARG A O 1
ATOM 1303 N N . LEU A 1 178 ? 0.497 0.545 -25.986 1.00 43.72 178 LEU A N 1
ATOM 1304 C CA . LEU A 1 178 ? 0.179 -0.756 -25.385 1.00 43.72 178 LEU A CA 1
ATOM 1305 C C . LEU A 1 178 ? -1.143 -1.373 -25.916 1.00 43.72 178 LEU A C 1
ATOM 1307 O O . LEU A 1 178 ? -1.546 -2.420 -25.423 1.00 43.72 178 LEU A O 1
ATOM 1311 N N . ALA A 1 179 ? -1.787 -0.809 -26.946 1.00 45.56 179 ALA A N 1
ATOM 1312 C CA . ALA A 1 179 ? -3.105 -1.208 -27.465 1.00 45.56 179 ALA A CA 1
ATOM 1313 C C . ALA A 1 179 ? -3.094 -2.137 -28.711 1.00 45.56 179 ALA A C 1
ATOM 1315 O O . ALA A 1 179 ? -4.097 -2.243 -29.412 1.00 45.56 179 ALA A O 1
ATOM 1316 N N . GLY A 1 180 ? -1.977 -2.803 -29.030 1.00 57.97 180 GLY A N 1
A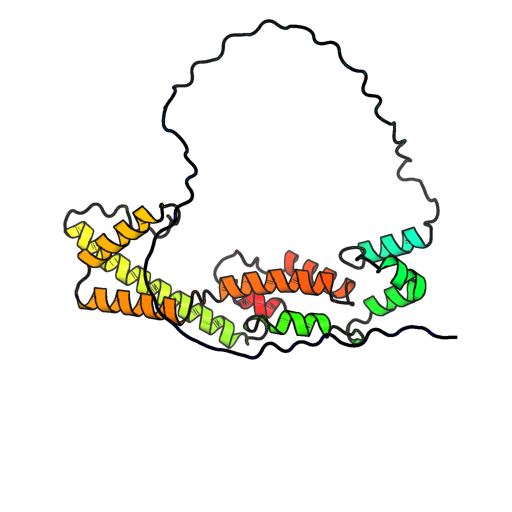TOM 1317 C CA . GLY A 1 180 ? -1.921 -3.814 -30.104 1.00 57.97 180 GLY A CA 1
ATOM 1318 C C . GLY A 1 180 ? -2.321 -5.221 -29.637 1.00 57.97 180 GLY A C 1
ATOM 1319 O O . GLY A 1 180 ? -2.034 -5.591 -28.495 1.00 57.97 180 GLY A O 1
ATOM 1320 N N . SER A 1 181 ? -2.935 -6.029 -30.517 1.00 67.94 181 SER A N 1
ATOM 1321 C CA . SER A 1 181 ? -3.180 -7.457 -30.248 1.00 67.94 181 SER A CA 1
ATOM 1322 C C . SER A 1 181 ? -1.853 -8.200 -29.994 1.00 67.94 181 SER A C 1
ATOM 1324 O O . SER A 1 181 ? -0.802 -7.758 -30.476 1.00 67.94 181 SER A O 1
ATOM 1326 N N . PRO A 1 182 ? -1.853 -9.325 -29.249 1.00 70.50 182 PRO A N 1
ATOM 1327 C CA . PRO A 1 182 ? -0.646 -10.127 -29.018 1.00 70.50 182 PRO A CA 1
ATOM 1328 C C . PRO A 1 182 ? 0.105 -10.498 -30.308 1.00 70.50 182 PRO A C 1
ATOM 1330 O O . PRO A 1 182 ? 1.334 -10.485 -30.334 1.00 70.50 182 PRO A O 1
ATOM 1333 N N . GLU A 1 183 ? -0.631 -10.742 -31.391 1.00 72.81 183 GLU A N 1
ATOM 1334 C CA . GLU A 1 183 ? -0.098 -11.045 -32.724 1.00 72.81 183 GLU A CA 1
ATOM 1335 C C . GLU A 1 183 ? 0.681 -9.863 -33.309 1.00 72.81 183 GLU A C 1
ATOM 1337 O O . GLU A 1 183 ? 1.838 -10.025 -33.696 1.00 72.81 183 GLU A O 1
ATOM 1342 N N . LYS A 1 184 ? 0.102 -8.652 -33.280 1.00 69.75 184 LYS A N 1
ATOM 1343 C CA . LYS A 1 184 ? 0.767 -7.430 -33.763 1.00 69.75 184 LYS A CA 1
ATOM 1344 C C . LYS A 1 184 ? 2.044 -7.129 -32.977 1.00 69.75 184 LYS A C 1
ATOM 1346 O O . LYS A 1 184 ? 3.032 -6.678 -33.548 1.00 69.75 184 LYS A O 1
ATOM 1351 N N . ARG A 1 185 ? 2.064 -7.426 -31.670 1.00 68.44 185 ARG A N 1
ATOM 1352 C CA . ARG A 1 185 ? 3.286 -7.309 -30.853 1.00 68.44 185 ARG A CA 1
ATOM 1353 C C . ARG A 1 185 ? 4.368 -8.290 -31.311 1.00 68.44 185 ARG A C 1
ATOM 1355 O O . ARG A 1 185 ? 5.525 -7.898 -31.429 1.00 68.44 185 ARG A O 1
ATOM 1362 N N . GLY A 1 186 ? 4.000 -9.542 -31.587 1.00 73.56 186 GLY A N 1
ATOM 1363 C CA . GLY A 1 186 ? 4.925 -10.554 -32.102 1.00 73.56 186 GLY A CA 1
ATOM 1364 C C . GLY A 1 186 ? 5.488 -10.198 -33.480 1.00 73.56 186 GLY A C 1
ATOM 1365 O O . GLY A 1 186 ? 6.688 -10.340 -33.710 1.00 73.56 186 GLY A O 1
ATOM 1366 N N . GLU A 1 187 ? 4.645 -9.687 -34.377 1.00 76.94 187 GLU A N 1
ATOM 1367 C CA . GLU A 1 187 ? 5.056 -9.238 -35.710 1.00 76.94 187 GLU A CA 1
ATOM 1368 C C . GLU A 1 187 ? 6.045 -8.064 -35.639 1.00 76.94 187 GLU A C 1
ATOM 1370 O O . GLU A 1 187 ? 7.108 -8.114 -36.261 1.00 76.94 187 GLU A O 1
ATOM 1375 N N . ASN A 1 188 ? 5.754 -7.051 -34.817 1.00 75.00 188 ASN A N 1
ATOM 1376 C CA . ASN A 1 188 ? 6.638 -5.898 -34.633 1.00 75.00 188 ASN A CA 1
ATOM 1377 C C . ASN A 1 188 ? 8.003 -6.310 -34.070 1.00 75.00 188 ASN A C 1
ATOM 1379 O O . ASN A 1 188 ? 9.036 -5.840 -34.545 1.00 75.00 188 ASN A O 1
ATOM 1383 N N . MET A 1 189 ? 8.022 -7.240 -33.110 1.00 75.94 189 MET A N 1
ATOM 1384 C CA . MET A 1 189 ? 9.271 -7.788 -32.580 1.00 75.94 189 MET A CA 1
ATOM 1385 C C . MET A 1 189 ? 10.081 -8.504 -33.665 1.00 75.94 189 MET A C 1
ATOM 1387 O O . MET A 1 189 ? 11.286 -8.288 -33.753 1.00 75.94 189 MET A O 1
ATOM 1391 N N . ARG A 1 190 ? 9.447 -9.316 -34.524 1.00 82.38 190 ARG A N 1
ATOM 1392 C CA . ARG A 1 190 ? 10.140 -9.995 -35.636 1.00 82.38 190 ARG A CA 1
ATOM 1393 C C . ARG A 1 190 ? 10.759 -9.002 -36.614 1.00 82.38 190 ARG A C 1
ATOM 1395 O O . ARG A 1 190 ? 11.912 -9.184 -36.994 1.00 82.38 190 ARG A O 1
ATOM 1402 N N . LYS A 1 191 ? 10.024 -7.946 -36.979 1.00 82.62 191 LYS A N 1
ATOM 1403 C CA . LYS A 1 191 ? 10.540 -6.873 -37.842 1.00 82.62 191 LYS A CA 1
ATOM 1404 C C . LYS A 1 191 ? 11.749 -6.200 -37.191 1.00 82.62 191 LYS A C 1
ATOM 1406 O O . LYS A 1 191 ? 12.801 -6.123 -37.819 1.00 82.62 191 LYS A O 1
ATOM 1411 N N . MET A 1 192 ? 11.642 -5.809 -35.918 1.00 81.06 192 MET A N 1
ATOM 1412 C CA . MET A 1 192 ? 12.744 -5.198 -35.165 1.00 81.06 192 MET A CA 1
ATOM 1413 C C . MET A 1 192 ? 13.988 -6.099 -35.129 1.00 81.06 192 MET A C 1
ATOM 1415 O O . MET A 1 192 ? 15.088 -5.638 -35.417 1.00 81.06 192 MET A O 1
ATOM 1419 N N . TYR A 1 193 ? 13.823 -7.393 -34.833 1.00 83.31 193 TYR A N 1
ATOM 1420 C CA . TYR A 1 193 ? 14.930 -8.353 -34.850 1.00 83.31 193 TYR A CA 1
ATOM 1421 C C . TYR A 1 193 ? 15.560 -8.492 -36.242 1.00 83.31 193 TYR A C 1
ATOM 1423 O O . TYR A 1 193 ? 16.779 -8.613 -36.338 1.00 83.31 193 TYR A O 1
ATOM 1431 N N . ALA A 1 194 ? 14.768 -8.452 -37.317 1.00 86.12 194 ALA A N 1
ATOM 1432 C CA . ALA A 1 194 ? 15.284 -8.541 -38.680 1.00 86.12 194 ALA A CA 1
ATOM 1433 C C . ALA A 1 194 ? 16.164 -7.335 -39.056 1.00 86.12 194 ALA A C 1
ATOM 1435 O O . ALA A 1 194 ? 17.218 -7.536 -39.657 1.00 86.12 194 ALA A O 1
ATOM 1436 N N . ALA A 1 195 ? 15.789 -6.115 -38.652 1.00 84.12 195 ALA A N 1
ATOM 1437 C CA . ALA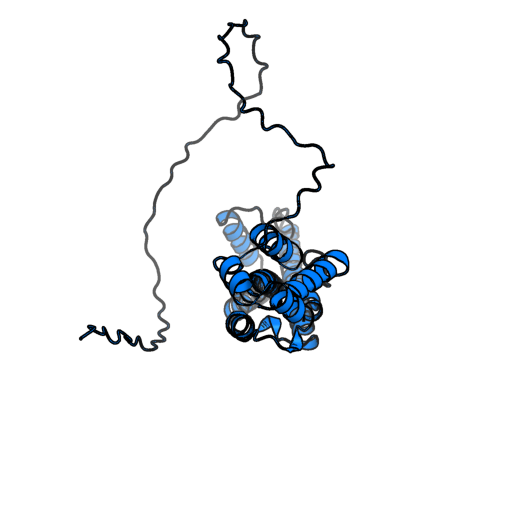 A 1 195 ? 16.549 -4.895 -38.963 1.00 84.12 195 ALA A CA 1
ATOM 1438 C C . ALA A 1 195 ? 17.727 -4.599 -38.011 1.00 84.12 195 ALA A C 1
ATOM 1440 O O . ALA A 1 195 ? 18.569 -3.746 -38.309 1.00 84.12 195 ALA A O 1
ATOM 1441 N N . ALA A 1 196 ? 17.791 -5.277 -36.863 1.00 86.88 196 ALA A N 1
ATOM 1442 C CA . ALA A 1 196 ? 18.884 -5.138 -35.905 1.00 86.88 196 ALA A CA 1
ATOM 1443 C C . ALA A 1 196 ? 20.185 -5.786 -36.419 1.00 86.88 196 ALA A C 1
ATOM 1445 O O . ALA A 1 196 ? 20.145 -6.854 -37.044 1.00 86.88 196 ALA A O 1
ATOM 1446 N N . THR A 1 197 ? 21.337 -5.176 -36.113 1.00 90.81 197 THR A N 1
ATOM 1447 C CA . THR A 1 197 ? 22.667 -5.772 -36.356 1.00 90.81 197 THR A CA 1
ATOM 1448 C C . THR A 1 197 ? 22.895 -7.010 -35.473 1.00 90.81 197 THR A C 1
ATOM 1450 O O . THR A 1 197 ? 22.176 -7.193 -34.488 1.00 90.81 197 THR A O 1
ATOM 1453 N N . PRO A 1 198 ? 23.890 -7.873 -35.767 1.00 91.50 198 PRO A N 1
ATOM 1454 C CA . PRO A 1 198 ? 24.221 -9.005 -34.896 1.00 91.50 198 PRO A CA 1
ATOM 1455 C C . PRO A 1 198 ? 24.457 -8.601 -33.431 1.00 91.50 198 PRO A C 1
ATOM 1457 O O . PRO A 1 198 ? 23.888 -9.222 -32.536 1.00 91.50 198 PRO A O 1
ATOM 1460 N N . GLU A 1 199 ? 25.197 -7.513 -33.197 1.00 91.12 199 GLU A N 1
ATOM 1461 C CA . GLU A 1 199 ? 25.454 -6.972 -31.853 1.00 91.12 199 GLU A CA 1
ATOM 1462 C C . GLU A 1 199 ? 24.172 -6.461 -31.176 1.00 91.12 199 GLU A C 1
ATOM 1464 O O . GLU A 1 199 ? 23.902 -6.762 -30.015 1.00 91.12 199 GLU A O 1
ATOM 1469 N N . GLU A 1 200 ? 23.323 -5.725 -31.898 1.00 88.62 200 GLU A N 1
ATOM 1470 C CA . GLU A 1 200 ? 22.056 -5.207 -31.364 1.00 88.62 200 GLU A CA 1
ATOM 1471 C C . GLU A 1 200 ? 21.063 -6.341 -31.045 1.00 88.62 200 GLU A C 1
ATOM 1473 O O . GLU A 1 200 ? 20.308 -6.260 -30.074 1.00 88.62 200 GLU A O 1
ATOM 1478 N N . ARG A 1 201 ? 21.067 -7.428 -31.831 1.00 88.56 201 ARG A N 1
ATOM 1479 C CA . ARG A 1 201 ? 20.263 -8.635 -31.562 1.00 88.56 201 ARG A CA 1
ATOM 1480 C C . ARG A 1 201 ? 20.709 -9.320 -30.280 1.00 88.56 201 ARG A C 1
ATOM 1482 O O . ARG A 1 201 ? 19.851 -9.740 -29.503 1.00 88.56 201 ARG A O 1
ATOM 1489 N N . GLU A 1 202 ? 22.015 -9.421 -30.056 1.00 91.19 202 GLU A N 1
ATOM 1490 C CA . GLU A 1 202 ? 22.570 -9.952 -28.814 1.00 91.19 202 GLU A CA 1
ATOM 1491 C C . GLU A 1 202 ? 22.174 -9.073 -27.623 1.00 91.19 202 GLU A C 1
ATOM 1493 O O . GLU A 1 202 ? 21.666 -9.587 -26.627 1.00 91.19 202 GLU A O 1
ATOM 1498 N N . GLN A 1 203 ? 22.278 -7.746 -27.752 1.00 87.50 203 GLN A N 1
ATOM 1499 C CA . GLN A 1 203 ? 21.832 -6.801 -26.721 1.00 87.50 203 GLN A CA 1
ATOM 1500 C C . GLN A 1 203 ? 20.335 -6.943 -26.412 1.00 87.50 203 GLN A C 1
ATOM 1502 O O . GLN A 1 203 ? 19.950 -7.019 -25.245 1.00 87.50 203 GLN A O 1
ATOM 1507 N N . LEU A 1 204 ? 19.480 -7.048 -27.434 1.00 85.44 204 LEU A N 1
ATOM 1508 C CA . LEU A 1 204 ? 18.045 -7.295 -27.263 1.00 85.44 204 LEU A CA 1
ATOM 1509 C C . LEU A 1 204 ? 17.778 -8.619 -26.541 1.00 85.44 204 LEU A C 1
ATOM 1511 O O . LEU A 1 204 ? 16.951 -8.669 -25.630 1.00 85.44 204 LEU A O 1
ATOM 1515 N N . GLN A 1 205 ? 18.468 -9.695 -26.924 1.00 87.56 205 GLN A N 1
ATOM 1516 C CA . GLN A 1 205 ? 18.346 -10.991 -26.256 1.00 87.56 205 GLN A CA 1
ATOM 1517 C C . GLN A 1 205 ? 18.823 -10.925 -24.802 1.00 87.56 205 GLN A C 1
ATOM 1519 O O . GLN A 1 205 ? 18.144 -11.450 -23.919 1.00 87.56 205 GLN A O 1
ATOM 1524 N N . ALA A 1 206 ? 19.934 -10.240 -24.529 1.00 89.19 206 ALA A N 1
ATOM 1525 C CA . ALA A 1 206 ? 20.457 -10.037 -23.185 1.00 89.19 206 ALA A CA 1
ATOM 1526 C C . ALA A 1 206 ? 19.475 -9.238 -22.316 1.00 89.19 206 ALA A C 1
ATOM 1528 O O . ALA A 1 206 ? 19.177 -9.656 -21.197 1.00 89.19 206 ALA A O 1
ATOM 1529 N N . MET A 1 207 ? 18.894 -8.154 -22.842 1.00 83.19 207 MET A N 1
ATOM 1530 C CA . MET A 1 207 ? 17.854 -7.377 -22.159 1.00 83.19 207 MET A CA 1
ATOM 1531 C C . MET A 1 207 ? 16.609 -8.223 -21.866 1.00 83.19 207 MET A C 1
ATOM 1533 O O . MET A 1 207 ? 16.090 -8.186 -20.751 1.00 83.19 207 MET A O 1
ATOM 1537 N N . MET A 1 208 ? 16.136 -9.019 -22.831 1.00 81.62 208 MET A N 1
ATOM 1538 C CA . MET A 1 208 ? 14.973 -9.896 -22.640 1.00 81.62 208 MET A CA 1
ATOM 1539 C C . MET A 1 208 ? 15.250 -10.988 -21.609 1.00 81.62 208 MET A C 1
ATOM 1541 O O . MET A 1 208 ? 14.428 -11.215 -20.725 1.00 81.62 208 MET A O 1
ATOM 1545 N N . LYS A 1 209 ? 16.427 -11.619 -21.666 1.00 85.12 209 LYS A N 1
ATOM 1546 C CA . LYS A 1 209 ? 16.859 -12.631 -20.697 1.00 85.12 209 LYS A CA 1
ATOM 1547 C C . LYS A 1 209 ? 17.013 -12.034 -19.301 1.00 85.12 209 LYS A C 1
ATOM 1549 O O . LYS A 1 209 ? 16.602 -12.665 -18.331 1.00 85.12 209 LYS A O 1
ATOM 1554 N N . LYS A 1 210 ? 17.545 -10.811 -19.194 1.00 80.94 210 LYS A N 1
ATOM 1555 C CA . LYS A 1 210 ? 17.629 -10.061 -17.936 1.00 80.94 210 LYS A CA 1
ATOM 1556 C C . LYS A 1 210 ? 16.232 -9.788 -17.375 1.00 80.94 210 LYS A C 1
ATOM 1558 O O . LYS A 1 210 ? 15.967 -10.190 -16.251 1.00 80.94 210 LYS A O 1
ATOM 1563 N N . ARG A 1 211 ? 15.302 -9.252 -18.177 1.00 74.19 211 ARG A N 1
ATOM 1564 C CA . ARG A 1 211 ? 13.895 -9.042 -17.770 1.00 74.19 211 ARG A CA 1
ATOM 1565 C C . ARG A 1 211 ? 13.166 -10.339 -17.416 1.00 74.19 211 ARG A C 1
ATOM 1567 O O . ARG A 1 211 ? 12.320 -10.337 -16.532 1.00 74.19 211 ARG A O 1
ATOM 1574 N N . GLN A 1 212 ? 13.464 -11.446 -18.092 1.00 71.69 212 GLN A N 1
ATOM 1575 C CA . GLN A 1 212 ? 12.865 -12.746 -17.785 1.00 71.69 212 GLN A CA 1
ATOM 1576 C C . GLN A 1 212 ? 13.415 -13.326 -16.475 1.00 71.69 212 GLN A C 1
ATOM 1578 O O . GLN A 1 212 ? 12.648 -13.863 -15.683 1.00 71.69 212 GLN A O 1
ATOM 1583 N N . LYS A 1 213 ? 14.729 -13.200 -16.236 1.00 71.75 213 LYS A N 1
ATOM 1584 C CA . LYS A 1 213 ? 15.410 -13.694 -15.030 1.00 71.75 213 LYS A CA 1
ATOM 1585 C C . LYS A 1 213 ? 15.085 -12.854 -13.798 1.00 71.75 213 LYS A C 1
ATOM 1587 O O . LYS A 1 213 ? 14.843 -13.398 -12.729 1.00 71.75 213 LYS A O 1
ATOM 1592 N N . GLU A 1 214 ? 15.124 -11.537 -13.941 1.00 64.62 214 GLU A N 1
ATOM 1593 C CA . GLU A 1 214 ? 14.832 -10.602 -12.856 1.00 64.62 214 GLU A CA 1
ATOM 1594 C C . GLU A 1 214 ? 13.324 -10.465 -12.632 1.00 64.62 214 GLU A C 1
ATOM 1596 O O . GLU A 1 214 ? 12.918 -9.981 -11.583 1.00 64.62 214 GLU A O 1
ATOM 1601 N N . GLY A 1 215 ? 12.500 -10.944 -13.569 1.00 58.84 215 GLY A N 1
ATOM 1602 C CA . GLY A 1 215 ? 11.070 -10.682 -13.603 1.00 58.84 215 GLY A CA 1
ATOM 1603 C C . GLY A 1 215 ? 10.785 -9.233 -13.996 1.00 58.84 215 GLY A C 1
ATOM 1604 O O . GLY A 1 215 ? 11.684 -8.410 -14.186 1.00 58.84 215 GLY A O 1
ATOM 1605 N N . ARG A 1 216 ? 9.501 -8.882 -14.090 1.00 54.62 216 ARG A N 1
ATOM 1606 C CA . ARG A 1 216 ? 9.091 -7.478 -14.137 1.00 54.62 216 ARG A CA 1
ATOM 1607 C C . ARG A 1 216 ? 9.249 -6.885 -12.734 1.00 54.62 216 ARG A C 1
ATOM 1609 O O . ARG A 1 216 ? 8.257 -6.589 -12.081 1.00 54.62 216 ARG A O 1
ATOM 1616 N N . LYS A 1 217 ? 10.494 -6.719 -12.275 1.00 58.03 217 LYS A N 1
ATOM 1617 C CA . LYS A 1 217 ? 10.855 -5.891 -11.114 1.00 58.03 217 LYS A CA 1
ATOM 1618 C C . LYS A 1 217 ? 10.692 -4.419 -11.467 1.00 58.03 217 LYS A C 1
ATOM 1620 O O . LYS A 1 217 ? 11.576 -3.598 -11.233 1.00 58.03 217 LYS A O 1
ATOM 1625 N N . ASP A 1 218 ? 9.530 -4.072 -12.009 1.00 59.97 218 ASP A N 1
ATOM 1626 C CA . ASP A 1 218 ? 9.026 -2.719 -11.931 1.00 59.97 218 ASP A CA 1
ATOM 1627 C C . ASP A 1 218 ? 8.733 -2.557 -10.431 1.00 59.97 218 ASP A C 1
ATOM 1629 O O . ASP A 1 218 ? 7.600 -2.760 -10.003 1.00 59.97 218 ASP A O 1
ATOM 1633 N N . GLY A 1 219 ? 9.759 -2.289 -9.607 1.00 63.84 219 GLY A N 1
ATOM 1634 C CA . GLY A 1 219 ? 9.641 -2.236 -8.141 1.00 63.84 219 GLY A CA 1
ATOM 1635 C C . GLY A 1 219 ? 8.523 -1.288 -7.710 1.00 63.84 219 GLY A C 1
ATOM 1636 O O . GLY A 1 219 ? 7.876 -1.478 -6.701 1.00 63.84 219 GLY A O 1
ATOM 1637 N N . ILE A 1 220 ? 8.192 -0.340 -8.577 1.00 65.94 220 ILE A N 1
ATOM 1638 C CA . ILE A 1 220 ? 7.004 0.505 -8.548 1.00 65.94 220 ILE A CA 1
ATOM 1639 C C . ILE A 1 220 ? 5.660 -0.252 -8.568 1.00 65.94 220 ILE A C 1
ATOM 1641 O O . ILE A 1 220 ? 4.768 0.084 -7.797 1.00 65.94 220 ILE A O 1
ATOM 1645 N N . GLN A 1 221 ? 5.448 -1.189 -9.497 1.00 70.62 221 GLN A N 1
ATOM 1646 C CA . GLN A 1 221 ? 4.187 -1.935 -9.612 1.00 70.62 221 GLN A CA 1
ATOM 1647 C C . GLN A 1 221 ? 4.034 -2.910 -8.452 1.00 70.62 221 GLN A C 1
ATOM 1649 O O . GLN A 1 221 ? 2.946 -3.030 -7.891 1.00 70.62 221 GLN A O 1
ATOM 1654 N N . GLU A 1 222 ? 5.131 -3.564 -8.076 1.00 76.44 222 GLU A N 1
ATOM 1655 C CA . GLU A 1 222 ? 5.188 -4.419 -6.897 1.00 76.44 222 GLU A CA 1
ATOM 1656 C C . GLU A 1 222 ? 4.911 -3.614 -5.622 1.00 76.44 222 GLU A C 1
ATOM 1658 O O . GLU A 1 222 ? 4.011 -3.976 -4.872 1.00 76.44 222 GLU A O 1
ATOM 1663 N N . ALA A 1 223 ? 5.570 -2.466 -5.441 1.00 78.88 223 ALA A N 1
ATOM 1664 C CA . ALA A 1 223 ? 5.329 -1.536 -4.339 1.00 78.88 223 ALA A CA 1
ATOM 1665 C C . ALA A 1 223 ? 3.879 -1.056 -4.299 1.00 78.88 223 ALA A C 1
ATOM 1667 O O . ALA A 1 223 ? 3.243 -1.088 -3.253 1.00 78.88 223 ALA A O 1
ATOM 1668 N N . SER A 1 224 ? 3.323 -0.643 -5.440 1.00 78.69 224 SER A N 1
ATOM 1669 C CA . SER A 1 224 ? 1.937 -0.184 -5.509 1.00 78.69 224 SER A CA 1
ATOM 1670 C C . SER A 1 224 ? 0.952 -1.275 -5.120 1.00 78.69 224 SER A C 1
ATOM 1672 O O . SER A 1 224 ? -0.019 -0.991 -4.423 1.00 78.69 224 SER A O 1
ATOM 1674 N N . ARG A 1 225 ? 1.184 -2.512 -5.567 1.00 82.62 225 ARG A N 1
ATOM 1675 C CA . ARG A 1 225 ? 0.354 -3.653 -5.186 1.00 82.62 225 ARG A CA 1
ATOM 1676 C C . ARG A 1 225 ? 0.516 -3.969 -3.702 1.00 82.62 225 ARG A C 1
ATOM 1678 O O . ARG A 1 225 ? -0.486 -4.165 -3.025 1.00 82.62 225 ARG A O 1
ATOM 1685 N N . ALA A 1 226 ? 1.751 -3.998 -3.208 1.00 88.12 226 ALA A N 1
ATOM 1686 C CA . ALA A 1 226 ? 2.058 -4.270 -1.811 1.00 88.12 226 ALA A CA 1
ATOM 1687 C C . ALA A 1 226 ? 1.398 -3.242 -0.884 1.00 88.12 226 ALA A C 1
ATOM 1689 O O . ALA A 1 226 ? 0.750 -3.631 0.076 1.00 88.12 226 ALA A O 1
ATOM 1690 N N . LEU A 1 227 ? 1.460 -1.951 -1.219 1.00 87.94 227 LEU A N 1
ATOM 1691 C CA . LEU A 1 227 ? 0.811 -0.880 -0.458 1.00 87.94 227 LEU A CA 1
ATOM 1692 C C . LEU A 1 227 ? -0.718 -1.000 -0.462 1.00 87.94 227 LEU A C 1
ATOM 1694 O O . LEU A 1 227 ? -1.353 -0.830 0.572 1.00 87.94 227 LEU A O 1
ATOM 1698 N N . GLN A 1 228 ? -1.327 -1.334 -1.604 1.00 87.88 228 GLN A N 1
ATOM 1699 C CA . GLN A 1 228 ? -2.773 -1.575 -1.667 1.00 87.88 228 GLN A CA 1
ATOM 1700 C C . GLN A 1 228 ? -3.193 -2.754 -0.786 1.00 87.88 228 GLN A C 1
ATOM 1702 O O . GLN A 1 228 ? -4.184 -2.661 -0.066 1.00 87.88 228 GLN A O 1
ATOM 1707 N N . VAL A 1 229 ? -2.433 -3.851 -0.827 1.00 91.75 229 VAL A N 1
ATOM 1708 C CA . VAL A 1 229 ? -2.684 -5.009 0.036 1.00 91.75 229 VAL A CA 1
ATOM 1709 C C . VAL A 1 229 ? -2.462 -4.642 1.500 1.00 91.75 229 VAL A C 1
ATOM 1711 O O . VAL A 1 229 ? -3.287 -5.008 2.330 1.00 91.75 229 VAL A O 1
ATOM 1714 N N . ALA A 1 230 ? -1.417 -3.874 1.811 1.00 92.12 230 ALA A N 1
ATOM 1715 C CA . ALA A 1 230 ? -1.106 -3.462 3.171 1.00 92.12 230 ALA A CA 1
ATOM 1716 C C . ALA A 1 230 ? -2.253 -2.689 3.817 1.00 92.12 230 ALA A C 1
ATOM 1718 O O . ALA A 1 230 ? -2.622 -2.991 4.947 1.00 92.12 230 ALA A O 1
ATOM 1719 N N . LYS A 1 231 ? -2.888 -1.775 3.075 1.00 91.69 231 LYS A N 1
ATOM 1720 C CA . LYS A 1 231 ? -4.072 -1.047 3.554 1.00 91.69 231 LYS A CA 1
ATOM 1721 C C . LYS A 1 231 ? -5.232 -1.975 3.890 1.00 91.69 231 LYS A C 1
ATOM 1723 O O . LYS A 1 231 ? -5.842 -1.838 4.944 1.00 91.69 231 LYS A O 1
ATOM 1728 N N . VAL A 1 232 ? -5.518 -2.944 3.02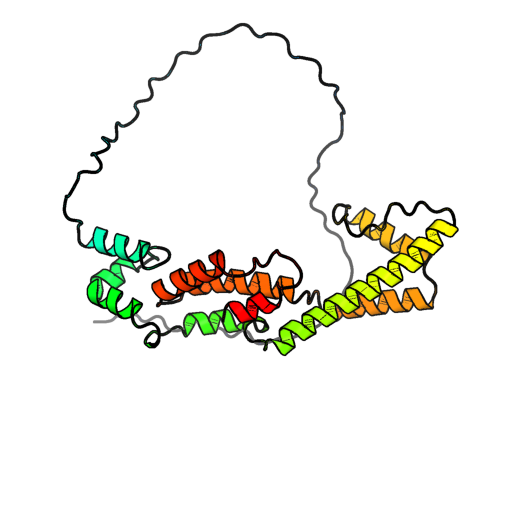1 1.00 92.94 232 VAL A N 1
ATOM 1729 C CA . VAL A 1 232 ? -6.589 -3.921 3.270 1.00 92.94 232 VAL A CA 1
ATOM 1730 C C . VAL A 1 232 ? -6.258 -4.783 4.484 1.00 92.94 232 VAL A C 1
ATOM 1732 O O . VAL A 1 232 ? -7.108 -4.943 5.349 1.00 92.94 232 VAL A O 1
ATOM 1735 N N . VAL A 1 233 ? -5.028 -5.292 4.574 1.00 94.50 233 VAL A N 1
ATOM 1736 C CA . VAL A 1 233 ? -4.569 -6.116 5.701 1.00 94.50 233 VAL A CA 1
ATOM 1737 C C . VAL A 1 233 ? -4.669 -5.349 7.016 1.00 94.50 233 VAL A C 1
ATOM 1739 O O . VAL A 1 233 ? -5.218 -5.876 7.977 1.00 94.50 233 VAL A O 1
ATOM 1742 N N . ARG A 1 234 ? -4.194 -4.102 7.062 1.00 93.44 234 ARG A N 1
ATOM 1743 C CA . ARG A 1 234 ? -4.288 -3.245 8.250 1.00 93.44 234 ARG A CA 1
ATOM 1744 C C . ARG A 1 234 ? -5.742 -2.991 8.641 1.00 93.44 234 ARG A C 1
ATOM 1746 O O . ARG A 1 234 ? -6.102 -3.196 9.793 1.00 93.44 234 ARG A O 1
ATOM 1753 N N . ALA A 1 235 ? -6.605 -2.681 7.674 1.00 92.88 235 ALA A N 1
ATOM 1754 C CA . ALA A 1 235 ? -8.034 -2.496 7.919 1.00 92.88 235 ALA A CA 1
ATOM 1755 C C . ALA A 1 235 ? -8.724 -3.760 8.460 1.00 92.88 235 ALA A C 1
ATOM 1757 O O . ALA A 1 235 ? -9.616 -3.659 9.301 1.00 92.88 235 ALA A O 1
ATOM 1758 N N . THR A 1 236 ? -8.331 -4.952 8.001 1.00 92.88 236 THR A N 1
ATOM 1759 C CA . THR A 1 236 ? -8.978 -6.206 8.412 1.00 92.88 236 THR A CA 1
ATOM 1760 C C . THR A 1 236 ? -8.404 -6.798 9.690 1.00 92.88 236 THR A C 1
ATOM 1762 O O . THR A 1 236 ? -9.159 -7.378 10.468 1.00 92.88 236 THR A O 1
ATOM 1765 N N . GLU A 1 237 ? -7.100 -6.666 9.919 1.00 93.00 237 GLU A N 1
ATOM 1766 C CA . GLU A 1 237 ? -6.391 -7.393 10.977 1.00 93.00 237 GLU A C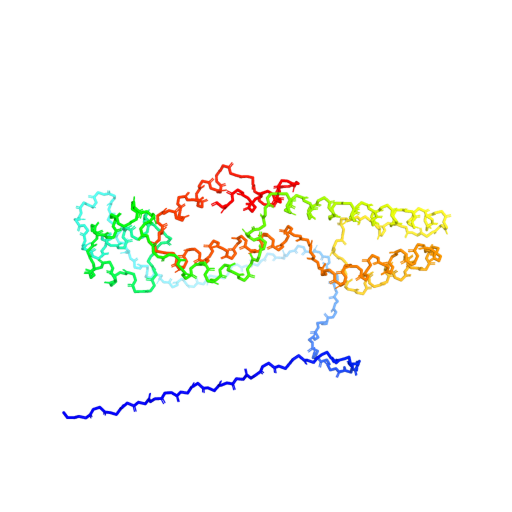A 1
ATOM 1767 C C . GLU A 1 237 ? -5.937 -6.516 12.137 1.00 93.00 237 GLU A C 1
ATOM 1769 O O . GLU A 1 237 ? -5.806 -7.043 13.235 1.00 93.00 237 GLU A O 1
ATOM 1774 N N . SER A 1 238 ? -5.693 -5.217 11.927 1.00 93.62 238 SER A N 1
ATOM 1775 C CA . SER A 1 238 ? -5.190 -4.376 13.013 1.00 93.62 238 SER A CA 1
ATOM 1776 C C . SER A 1 238 ? -6.269 -4.140 14.061 1.00 93.62 238 SER A C 1
ATOM 1778 O O . SER A 1 238 ? -7.429 -3.853 13.742 1.00 93.62 238 SER A O 1
ATOM 1780 N N . GLU A 1 239 ? -5.868 -4.196 15.325 1.00 91.81 239 GLU A N 1
ATOM 1781 C CA . GLU A 1 239 ? -6.723 -3.784 16.437 1.00 91.81 239 GLU A CA 1
ATOM 1782 C C . GLU A 1 239 ? -6.712 -2.255 16.634 1.00 91.81 239 GLU A C 1
ATOM 1784 O O . GLU A 1 239 ? -7.609 -1.714 17.282 1.00 91.81 239 GLU A O 1
ATOM 1789 N N . ASN A 1 240 ? -5.774 -1.535 16.006 1.00 94.25 240 ASN A N 1
ATOM 1790 C CA . ASN A 1 240 ? -5.633 -0.074 16.040 1.00 94.25 240 ASN A CA 1
ATOM 1791 C C . ASN A 1 240 ? -6.370 0.629 14.894 1.00 94.25 240 ASN A C 1
ATOM 1793 O O . ASN A 1 240 ? -5.808 1.441 14.155 1.00 94.25 240 ASN A O 1
ATOM 1797 N N . GLN A 1 241 ? -7.658 0.346 14.753 1.00 94.31 241 GLN A N 1
ATOM 1798 C CA . GLN A 1 241 ? -8.494 0.869 13.673 1.00 94.31 241 GLN A CA 1
ATOM 1799 C C . GLN A 1 241 ? -8.460 2.403 13.555 1.00 94.31 241 GLN A C 1
ATOM 1801 O O . GLN A 1 241 ? -8.396 2.931 12.444 1.00 94.31 241 GLN A O 1
ATOM 1806 N N . LEU A 1 242 ? -8.440 3.128 14.678 1.00 95.12 242 LEU A N 1
ATOM 1807 C CA . LEU A 1 242 ? -8.370 4.590 14.667 1.00 95.12 242 LEU A CA 1
ATOM 1808 C C . LEU A 1 242 ? -7.040 5.075 14.093 1.00 95.12 242 LEU A C 1
ATOM 1810 O O . LEU A 1 242 ? -7.026 5.995 13.278 1.00 95.12 242 LEU A O 1
ATOM 1814 N N . HIS A 1 243 ? -5.932 4.464 14.513 1.00 93.69 243 HIS A N 1
ATOM 1815 C CA . HIS A 1 243 ? -4.610 4.817 14.008 1.00 93.69 243 HIS A CA 1
ATOM 1816 C C . HIS A 1 243 ? -4.538 4.591 12.497 1.00 93.69 243 HIS A C 1
ATOM 1818 O O . HIS A 1 243 ? -4.121 5.486 11.770 1.00 93.69 243 HIS A O 1
ATOM 1824 N N . GLU A 1 244 ? -5.028 3.448 12.021 1.00 93.25 244 GLU A N 1
ATOM 1825 C CA . GLU A 1 244 ? -4.992 3.093 10.602 1.00 93.25 244 GLU A CA 1
ATOM 1826 C C . GLU A 1 244 ? -5.856 4.020 9.733 1.00 93.25 244 GLU A C 1
ATOM 1828 O O . GLU A 1 244 ? -5.417 4.469 8.674 1.00 93.25 244 GLU A O 1
ATOM 1833 N N . VAL A 1 245 ? -7.053 4.395 10.197 1.00 93.44 245 VAL A N 1
ATOM 1834 C CA . VAL A 1 245 ? -7.898 5.381 9.498 1.00 93.44 245 VAL A CA 1
ATOM 1835 C C . VAL A 1 245 ? -7.242 6.758 9.464 1.00 93.44 245 VAL A C 1
ATOM 1837 O O . VAL A 1 245 ? -7.282 7.435 8.434 1.00 93.44 245 VAL A O 1
ATOM 1840 N N . MET A 1 246 ? -6.635 7.189 10.573 1.00 92.12 246 MET A N 1
ATOM 1841 C CA . MET A 1 246 ? -5.936 8.472 10.621 1.00 92.12 246 MET A CA 1
ATOM 1842 C C . MET A 1 246 ? -4.736 8.467 9.671 1.00 92.12 246 MET A C 1
ATOM 1844 O O . MET A 1 246 ? -4.605 9.386 8.862 1.00 92.12 246 MET A O 1
ATOM 1848 N N . SER A 1 247 ? -3.906 7.427 9.708 1.00 89.50 247 SER A N 1
ATOM 1849 C CA . SER A 1 247 ? -2.758 7.268 8.812 1.00 89.50 247 SER A CA 1
ATOM 1850 C C . SER A 1 247 ? -3.180 7.247 7.338 1.00 89.50 247 SER A C 1
ATOM 1852 O O . SER A 1 247 ? -2.588 7.967 6.531 1.00 89.50 247 SER A O 1
ATOM 1854 N N . ASP A 1 248 ? -4.255 6.534 6.976 1.00 87.19 248 ASP A N 1
ATOM 1855 C CA . ASP A 1 248 ? -4.777 6.530 5.601 1.00 87.19 248 ASP A CA 1
ATOM 1856 C C . ASP A 1 248 ? -5.315 7.904 5.173 1.00 87.19 248 ASP A C 1
ATOM 1858 O O . ASP A 1 248 ? -5.035 8.361 4.061 1.00 87.19 248 ASP A O 1
ATOM 1862 N N . PHE A 1 249 ? -6.025 8.609 6.061 1.00 87.75 249 PHE A N 1
ATOM 1863 C CA . PHE A 1 249 ? -6.528 9.956 5.789 1.00 87.75 249 PHE A CA 1
ATOM 1864 C C . PHE A 1 249 ? -5.389 10.933 5.475 1.00 87.75 249 PHE A C 1
ATOM 1866 O O . PHE A 1 249 ? -5.405 11.591 4.428 1.00 87.75 249 PHE A O 1
ATOM 1873 N N . TRP A 1 250 ? -4.375 11.007 6.343 1.00 83.88 250 TRP A N 1
ATOM 1874 C CA . TRP A 1 250 ? -3.222 11.886 6.129 1.00 83.88 250 TRP A CA 1
ATOM 1875 C C . TRP A 1 250 ? -2.426 11.461 4.890 1.00 83.88 250 TRP A C 1
ATOM 1877 O O . TRP A 1 250 ? -2.065 12.307 4.066 1.00 83.88 250 TRP A O 1
ATOM 1887 N N . GLY A 1 251 ? -2.240 10.153 4.696 1.00 78.38 251 GLY A N 1
ATOM 1888 C CA . GLY A 1 251 ? -1.545 9.589 3.544 1.00 78.38 251 GLY A CA 1
ATOM 1889 C C . GLY A 1 251 ? -2.245 9.838 2.204 1.00 78.38 251 GLY A C 1
ATOM 1890 O O . GLY A 1 251 ? -1.576 9.947 1.176 1.00 78.38 251 GLY A O 1
ATOM 1891 N N . ASN A 1 252 ? -3.571 9.960 2.182 1.00 76.56 252 ASN A N 1
ATOM 1892 C CA . ASN A 1 252 ? -4.330 10.282 0.972 1.00 76.56 252 ASN A CA 1
ATOM 1893 C C . ASN A 1 252 ? -4.396 11.797 0.704 1.00 76.56 252 ASN A C 1
ATOM 1895 O O . ASN A 1 252 ? -4.436 12.222 -0.449 1.00 76.56 252 ASN A O 1
ATOM 1899 N N . HIS A 1 253 ? -4.407 12.621 1.755 1.00 78.38 253 HIS A N 1
ATOM 1900 C CA . HIS A 1 253 ? -4.614 14.064 1.621 1.00 78.38 253 HIS A CA 1
ATOM 1901 C C . HIS A 1 253 ? -3.315 14.862 1.430 1.00 78.38 253 HIS A C 1
ATOM 1903 O O . HIS A 1 253 ? -3.317 15.860 0.709 1.00 78.38 253 HIS A O 1
ATOM 1909 N N . PHE A 1 254 ? -2.208 14.427 2.041 1.00 70.88 254 PHE A N 1
ATOM 1910 C CA . PHE A 1 254 ? -0.954 15.191 2.063 1.00 70.88 254 PHE A CA 1
ATOM 1911 C C . PHE A 1 254 ? 0.198 14.552 1.286 1.00 70.88 254 PHE A C 1
ATOM 1913 O O . PHE A 1 254 ? 1.158 15.252 0.963 1.00 70.88 254 PHE A O 1
ATOM 1920 N N . ASN A 1 255 ? 0.102 13.269 0.922 1.00 69.75 255 ASN A N 1
ATOM 1921 C CA . ASN A 1 255 ? 1.191 12.589 0.221 1.00 69.75 255 ASN A CA 1
ATOM 1922 C C . ASN A 1 255 ? 0.976 12.528 -1.294 1.00 69.75 255 ASN A C 1
ATOM 1924 O O . ASN A 1 255 ? -0.129 12.635 -1.831 1.00 69.75 255 ASN A O 1
ATOM 1928 N N . ILE A 1 256 ? 2.086 12.339 -2.006 1.00 66.31 256 ILE A N 1
ATOM 1929 C CA . ILE A 1 256 ? 2.097 12.234 -3.462 1.00 66.31 256 ILE A CA 1
ATOM 1930 C C . ILE A 1 256 ? 1.340 10.966 -3.878 1.00 66.31 256 ILE A C 1
ATOM 1932 O O . ILE A 1 256 ? 1.648 9.858 -3.441 1.00 66.31 256 ILE A O 1
ATOM 1936 N N . ASP A 1 257 ? 0.348 11.133 -4.755 1.00 68.00 257 ASP A N 1
ATOM 1937 C CA . ASP A 1 257 ? -0.390 10.019 -5.350 1.00 68.00 257 ASP A CA 1
ATOM 1938 C C . ASP A 1 257 ? 0.576 9.072 -6.082 1.00 68.00 257 ASP A C 1
ATOM 1940 O O . ASP A 1 257 ? 1.398 9.506 -6.891 1.00 68.00 257 ASP A O 1
ATOM 1944 N N . ILE A 1 258 ? 0.451 7.765 -5.841 1.00 65.38 258 ILE A N 1
ATOM 1945 C CA . ILE A 1 258 ? 1.342 6.738 -6.404 1.00 65.38 258 ILE A CA 1
ATOM 1946 C C . ILE A 1 258 ? 1.343 6.690 -7.943 1.00 65.38 258 ILE A C 1
ATOM 1948 O O . ILE A 1 258 ? 2.266 6.169 -8.573 1.00 65.38 258 ILE A O 1
ATOM 1952 N N . ARG A 1 259 ? 0.317 7.260 -8.579 1.00 64.81 259 ARG A N 1
ATOM 1953 C CA . ARG A 1 259 ? 0.185 7.380 -10.034 1.00 64.81 259 ARG A CA 1
ATOM 1954 C C . ARG A 1 259 ? 0.972 8.574 -10.579 1.00 64.81 259 ARG A C 1
ATOM 1956 O O . ARG A 1 259 ? 1.242 8.611 -11.781 1.00 64.81 259 ARG A O 1
ATOM 1963 N N . LYS A 1 260 ? 1.378 9.534 -9.738 1.00 63.62 260 LYS A N 1
ATOM 1964 C CA . LYS A 1 260 ? 2.081 10.753 -10.157 1.00 63.62 260 LYS A CA 1
ATOM 1965 C C . LYS A 1 260 ? 3.594 10.542 -10.261 1.00 63.62 260 LYS A C 1
ATOM 1967 O O . LYS A 1 260 ? 4.309 10.438 -9.270 1.00 63.62 260 LYS A O 1
ATOM 1972 N N . ASN A 1 261 ? 4.079 10.602 -11.502 1.00 64.94 261 ASN A N 1
ATOM 1973 C CA . ASN A 1 261 ? 5.479 10.843 -11.862 1.00 64.94 261 ASN A CA 1
ATOM 1974 C C . ASN A 1 261 ? 6.496 9.902 -11.183 1.00 64.94 261 ASN A C 1
ATOM 1976 O O . ASN A 1 261 ? 6.226 8.721 -10.959 1.00 64.94 261 ASN A O 1
ATOM 1980 N N . GLN A 1 262 ? 7.697 10.433 -10.963 1.00 62.16 262 GLN A N 1
ATOM 1981 C CA . GLN A 1 262 ? 8.920 9.745 -10.561 1.00 62.16 262 GLN A CA 1
ATOM 1982 C C . GLN A 1 262 ? 9.011 9.510 -9.042 1.00 62.16 262 GLN A C 1
ATOM 1984 O O . GLN A 1 262 ? 9.736 8.627 -8.603 1.00 62.16 262 GLN A O 1
ATOM 1989 N N . CYS A 1 263 ? 8.235 10.248 -8.239 1.00 61.91 263 CYS A N 1
ATOM 1990 C CA . CYS A 1 263 ? 8.256 10.176 -6.771 1.00 61.91 263 CYS A CA 1
ATOM 1991 C C . CYS A 1 263 ? 7.551 8.938 -6.196 1.00 61.91 263 CYS A C 1
ATOM 1993 O O . CYS A 1 263 ? 7.708 8.634 -5.021 1.00 61.91 263 CYS A O 1
ATOM 1995 N N . ARG A 1 264 ? 6.814 8.188 -7.023 1.00 70.19 264 ARG A N 1
ATOM 1996 C CA . ARG A 1 264 ? 6.062 6.977 -6.641 1.00 70.19 264 ARG A CA 1
ATOM 1997 C C . ARG A 1 264 ? 6.868 5.911 -5.887 1.00 70.19 264 ARG A C 1
ATOM 1999 O O . ARG A 1 264 ? 6.298 5.060 -5.221 1.00 70.19 264 ARG A O 1
ATOM 2006 N N . VAL A 1 265 ? 8.185 5.938 -6.029 1.00 67.06 265 VAL A N 1
ATOM 2007 C CA . VAL A 1 265 ? 9.124 4.980 -5.442 1.00 67.06 265 VAL A CA 1
ATOM 2008 C C . VAL A 1 265 ? 9.332 5.257 -3.956 1.00 67.06 265 VAL A C 1
ATOM 2010 O O . VAL A 1 265 ? 9.525 4.336 -3.172 1.00 67.06 265 VAL A O 1
ATOM 2013 N N . LEU A 1 266 ? 9.251 6.532 -3.570 1.00 71.88 266 LEU A N 1
ATOM 2014 C CA . LEU A 1 266 ? 9.371 6.974 -2.185 1.00 71.88 266 LEU A CA 1
ATOM 2015 C C . LEU A 1 266 ? 8.072 6.753 -1.407 1.00 71.88 266 LEU A C 1
ATOM 2017 O O . LEU A 1 266 ? 8.096 6.745 -0.187 1.00 71.88 266 LEU A O 1
ATOM 2021 N N . LYS A 1 267 ? 6.961 6.453 -2.091 1.00 77.69 267 LYS A N 1
ATOM 2022 C CA . LYS A 1 267 ? 5.668 6.212 -1.443 1.00 77.69 267 LYS A CA 1
ATOM 2023 C C . LYS A 1 267 ? 5.701 5.052 -0.443 1.00 77.69 267 LYS A C 1
ATOM 2025 O O . LYS A 1 267 ? 4.952 5.067 0.520 1.00 77.69 267 LYS A O 1
ATOM 2030 N N . VAL A 1 268 ? 6.564 4.057 -0.662 1.00 77.00 268 VAL A N 1
ATOM 2031 C CA . VAL A 1 268 ? 6.769 2.963 0.302 1.00 77.00 268 VAL A CA 1
ATOM 2032 C C . VAL A 1 268 ? 7.446 3.461 1.576 1.00 77.00 268 VAL A C 1
ATOM 2034 O O . VAL A 1 268 ? 7.117 2.987 2.654 1.00 77.00 268 VAL A O 1
ATOM 2037 N N . ALA A 1 269 ? 8.371 4.412 1.458 1.00 75.38 269 ALA A N 1
ATOM 2038 C CA . ALA A 1 269 ? 8.999 5.045 2.608 1.00 75.38 269 ALA A CA 1
ATOM 2039 C C . ALA A 1 269 ? 8.023 5.963 3.358 1.00 75.38 269 ALA A C 1
ATOM 2041 O O . ALA A 1 269 ? 8.063 5.999 4.579 1.00 75.38 269 ALA A O 1
ATOM 2042 N N . ASP A 1 270 ? 7.141 6.658 2.633 1.00 74.56 270 ASP A N 1
ATOM 2043 C CA . ASP A 1 270 ? 6.145 7.575 3.209 1.00 74.56 270 ASP A CA 1
ATOM 2044 C C . ASP A 1 270 ? 5.016 6.869 3.989 1.00 74.56 270 ASP A C 1
ATOM 2046 O O . ASP A 1 270 ? 4.278 7.531 4.713 1.00 74.56 270 ASP A O 1
ATOM 2050 N N . GLU A 1 271 ? 4.804 5.566 3.774 1.00 75.31 271 GLU A N 1
ATOM 2051 C CA . GLU A 1 271 ? 3.708 4.776 4.375 1.00 75.31 271 GLU A CA 1
ATOM 2052 C C . GLU A 1 271 ? 4.197 3.844 5.505 1.00 75.31 271 GLU A C 1
ATOM 2054 O O . GLU A 1 271 ? 3.453 2.962 5.935 1.00 75.31 271 GLU A O 1
ATOM 2059 N N . ARG A 1 272 ? 5.447 4.009 5.956 1.00 67.62 272 ARG A N 1
ATOM 2060 C CA . ARG A 1 272 ? 5.977 3.382 7.177 1.00 67.62 272 ARG A CA 1
ATOM 2061 C C . ARG A 1 272 ? 5.794 4.292 8.376 1.00 67.62 272 ARG A C 1
ATOM 2063 O O . ARG A 1 272 ? 5.535 3.732 9.460 1.00 67.62 272 ARG A O 1
#

pLDDT: mean 70.92, std 22.87, range [25.72, 97.19]

Foldseek 3Di:
DDDDDDDDDPDDDDDDDDDDDDDDDDDDDDDDDDDDDDDDDDDDDDDDDDDDDDDPPPDPPPPPDDPPPPPDDDQLRVQQVCQVVLFVTDDVCSSVVCVVCDVVNLVVCLVCQVPWDLVQLVVVLVVQCLLVDDPVRLVVLLVVVVVLVVVVLVLLVVLLVQCVVVVHDSPDDDPPDPPDDPVSVVVVVVSSCVSDDPVSNVVVVVSVVCCVVVPPCPVLVSLVVSVVVSLVSCRRRTSNRNVSVVLVVCLVPPHDDLPDDSCVSCSSVSSD

Secondary structure (DSSP, 8-state):
------------------------------------------PPPPPPP-PPPPP-----------TT--PPPPHHHHHHHHHHHSSSSPPTTHHHHHHHH-HHHHHHHHT-GGGS--HHHHHHHTT-GGGG--HHHHHHHHHHHHHHHHHHHHHHHHHHHHHHHTT---TT--TT-TTS-HHHHHHHHHHHHHHS-HHHHHHHHHHHHHHHHH----HHHHHHHHHHHHHHHHHHH-S-HHHHHHHHHHHHHTSPPTTSSGGGGTHHHHT-